Protein AF-A0A2H4SG27-F1 (afdb_monomer)

Mean predicted aligned error: 12.4 Å

Foldseek 3Di:
DDDDPPPVVVVVVVVQLVVLQDVWAQDVVQFFQDWAAQQPQLQWKKKFDQFDPPLAKTKDFIATCSVLLCCLQQADPVDPSVPPGGDTASGNSSLVSVLVCVVVVVVDDPVRTQWIWTWHQDPQWTKIWIAGPPPRQIKIKTPSDPDLWTWIDGPPDIKTKDWDQPDDWDQGQQATATFIKIKIWDQQPDPPGDDIWIKIWGADRRRRRQQKTWIFTADPVNDDPVVSDHDSVRTAKMKGWRAPDNHLLDSGTMIMMGGGDPDDSDDPRNVVSVVVSNSVSSVVRHRDNDPPPPPVPVVVVVVVVVPD

Sequence (308 aa):
MSAFAGAQGYEALSSAQQRDRAVGSHAENGFARTPCAPPPHLCVVVSVPAQSIDNAGFRGRLHDVSAAYQHAVHHAPLGGSDVIGDALMGSRLYAIRLGTMAQTIEGLRSEEARYTVQGSDEGGAATLALQRLSDHESITIDLSDATDDYSLVVGRQTVAVTASFPVPDSVSSAGSSQHPFYTFTWGGGEEDAPATTTLQWQIQPLGTGPLRYTLVRIDAAGRAEDASSPAPESIRAIYHHTGQAPSLSLCSGQGVLLLPEDGGRLTEAVIVASLLGLLWRVRAMQVKPLAAAASAETEKKSILRRLF

Organism: Cordyceps militaris (NCBI:txid73501)

Secondary structure (DSSP, 8-state):
----HHHHHHHHHHHHHHHHHHHHT--TTSEEEEEEPPPTT--EEEEEPPPPS--TT-EEEEEB-HHHHHHHHHS-TTS-HHHH-PPPEEEHHHHHHHHHHHHHHTT--GGGEEEEEEEEEETTEEEEEEEETTT--EEEEE--SSSS-EEEEETTEEEEEEEEEEEEEEEETTEEEEEEEEEEEE--S-TT---PEEEEEEEEHHHHEEEEEEEEEEPTT---S-TTS--GGGEEEEEEEESS-SSTTSTT-EEEEEEPPS-SSS-HHHHHHHHHHHHHHHHHS--B-----TTSHHHHHHHTTS--

Solvent-accessible surface area (backbone atoms only — not comparable to full-atom values): 17180 Å² total; per-residue (Å²): 143,88,86,74,72,72,63,61,54,54,54,50,49,53,51,51,54,54,48,56,56,51,77,43,29,29,48,100,86,42,31,13,79,61,58,39,71,77,55,85,65,47,61,38,25,34,38,40,63,53,52,65,84,63,61,74,62,41,74,48,60,25,30,73,38,32,70,60,48,52,46,36,36,55,40,45,97,85,58,59,29,96,78,71,47,63,41,32,44,36,24,53,64,28,56,52,34,50,48,58,46,52,66,56,59,77,68,61,60,84,86,61,43,46,30,42,35,42,31,42,63,63,94,70,40,34,34,36,41,40,32,34,65,91,78,65,53,57,38,39,34,45,48,46,58,98,57,76,40,40,36,37,37,49,88,92,47,75,35,62,34,43,58,43,70,89,48,80,65,48,78,53,96,74,14,43,40,82,47,60,28,42,36,36,66,48,60,39,101,53,98,84,59,81,73,70,43,37,36,33,39,40,58,39,34,74,39,47,14,69,50,33,36,39,30,32,56,42,52,98,82,69,55,66,56,59,78,90,65,58,58,69,88,39,52,57,33,39,38,39,58,40,50,92,57,97,45,65,38,47,50,81,32,27,28,40,36,32,28,50,62,94,83,63,72,69,54,70,65,58,56,53,48,52,50,53,53,49,51,52,42,46,32,69,53,55,58,47,60,63,76,72,69,93,63,65,67,67,55,59,61,54,58,66,63,76,77,108

Structure (mmCIF, N/CA/C/O backbone):
data_AF-A0A2H4SG27-F1
#
_entry.id   AF-A0A2H4SG27-F1
#
loop_
_atom_site.group_PDB
_atom_site.id
_atom_site.type_symbol
_atom_site.label_atom_id
_atom_site.label_alt_id
_atom_site.label_comp_id
_atom_site.label_asym_id
_atom_site.label_entity_id
_atom_site.label_seq_id
_atom_site.pdbx_PDB_ins_code
_atom_site.Cartn_x
_atom_site.Cartn_y
_atom_site.Cartn_z
_atom_site.occupancy
_atom_site.B_iso_or_equiv
_atom_site.auth_seq_id
_atom_site.auth_comp_id
_atom_site.auth_asym_id
_atom_site.auth_atom_id
_atom_site.pdbx_PDB_model_num
ATOM 1 N N . MET A 1 1 ? -10.734 48.304 -16.649 1.00 32.69 1 MET A N 1
ATOM 2 C CA . MET A 1 1 ? -9.835 47.316 -17.280 1.00 32.69 1 MET A CA 1
ATOM 3 C C . MET A 1 1 ? -9.053 46.602 -16.187 1.00 32.69 1 MET A C 1
ATOM 5 O O . MET A 1 1 ? -8.132 47.187 -15.644 1.00 32.69 1 MET A O 1
ATOM 9 N N . SER A 1 2 ? -9.468 45.395 -15.800 1.00 30.48 2 SER A N 1
ATOM 10 C CA . SER A 1 2 ? -8.732 44.531 -14.867 1.00 30.48 2 SER A CA 1
ATOM 11 C C . SER A 1 2 ? -8.977 43.092 -15.302 1.00 30.48 2 SER A C 1
ATOM 13 O O . SER A 1 2 ? -10.027 42.523 -15.023 1.00 30.48 2 SER A O 1
ATOM 15 N N . ALA A 1 3 ? -8.058 42.559 -16.098 1.00 35.31 3 ALA A N 1
ATOM 16 C CA . ALA A 1 3 ? -8.114 41.195 -16.606 1.00 35.31 3 ALA A CA 1
ATOM 17 C C . ALA A 1 3 ? -6.687 40.691 -16.847 1.00 35.31 3 ALA A C 1
ATOM 19 O O . ALA A 1 3 ? -6.332 40.407 -17.977 1.00 35.31 3 ALA A O 1
ATOM 20 N N . PHE A 1 4 ? -5.844 40.648 -15.808 1.00 33.41 4 PHE A N 1
ATOM 21 C CA . PHE A 1 4 ? -4.515 40.011 -15.903 1.00 33.41 4 PHE A CA 1
ATOM 22 C C . PHE A 1 4 ? -4.014 39.343 -14.605 1.00 33.41 4 PHE A C 1
ATOM 24 O O . PHE A 1 4 ? -2.894 38.849 -14.572 1.00 33.41 4 PHE A O 1
ATOM 31 N N . ALA A 1 5 ? -4.831 39.239 -13.548 1.00 34.31 5 ALA A N 1
ATOM 32 C CA . ALA A 1 5 ? -4.398 38.638 -12.276 1.00 34.31 5 ALA A CA 1
ATOM 33 C C . ALA A 1 5 ? -4.579 37.102 -12.189 1.00 34.31 5 ALA A C 1
ATOM 35 O O . ALA A 1 5 ? -4.073 36.480 -11.261 1.00 34.31 5 ALA A O 1
ATOM 36 N N . GLY A 1 6 ? -5.290 36.477 -13.137 1.00 32.25 6 GLY A N 1
ATOM 37 C CA . GLY A 1 6 ? -5.633 35.047 -13.071 1.00 32.25 6 GLY A CA 1
ATOM 38 C C . GLY A 1 6 ? -4.529 34.087 -13.530 1.00 32.25 6 GLY A C 1
ATOM 39 O O . GLY A 1 6 ? -4.421 32.985 -13.002 1.00 32.25 6 GLY A O 1
ATOM 40 N N . ALA A 1 7 ? -3.683 34.498 -14.480 1.00 36.19 7 ALA A N 1
ATOM 41 C CA . ALA A 1 7 ? -2.670 33.615 -15.067 1.00 36.19 7 ALA A CA 1
ATOM 42 C C . ALA A 1 7 ? -1.412 33.481 -14.188 1.00 36.19 7 ALA A C 1
ATOM 44 O O . ALA A 1 7 ? -0.884 32.385 -14.023 1.00 36.19 7 ALA A O 1
ATOM 45 N N . GLN A 1 8 ? -0.982 34.568 -13.537 1.00 35.00 8 GLN A N 1
ATOM 46 C CA . GLN A 1 8 ? 0.219 34.555 -12.690 1.00 35.00 8 GLN A CA 1
ATOM 47 C C . GLN A 1 8 ? 0.025 33.775 -11.379 1.00 35.00 8 GLN A C 1
ATOM 49 O O . GLN A 1 8 ? 0.981 33.209 -10.855 1.00 35.00 8 GLN A O 1
ATOM 54 N N . GLY A 1 9 ? -1.208 33.692 -10.865 1.00 32.78 9 GLY A N 1
ATOM 55 C CA . GLY A 1 9 ? -1.525 32.893 -9.676 1.00 32.78 9 GLY A CA 1
ATOM 56 C C . GLY A 1 9 ? -1.420 31.384 -9.918 1.00 32.78 9 GLY A C 1
ATOM 57 O O . GLY A 1 9 ? -0.907 30.664 -9.066 1.00 32.78 9 GLY A O 1
ATOM 58 N N . TYR A 1 10 ? -1.834 30.907 -11.097 1.00 35.44 10 TYR A N 1
ATOM 59 C CA . TYR A 1 10 ? -1.720 29.493 -11.472 1.00 35.44 10 TYR A CA 1
ATOM 60 C C . TYR A 1 10 ? -0.266 29.066 -11.706 1.00 35.44 10 TYR A C 1
ATOM 62 O O . TYR A 1 10 ? 0.141 27.996 -11.256 1.00 35.44 10 TYR A O 1
ATOM 70 N N . GLU A 1 11 ? 0.550 29.912 -12.337 1.00 33.66 11 GLU A 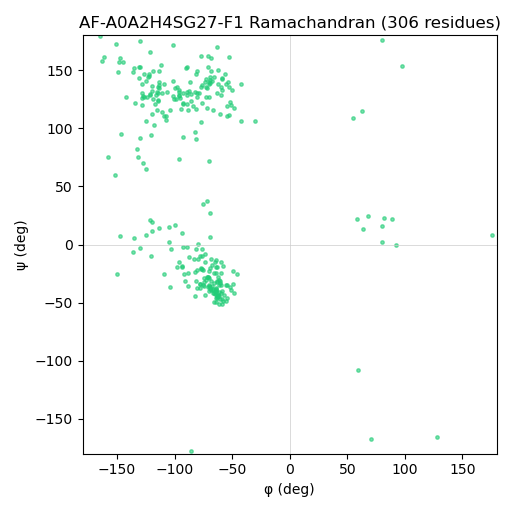N 1
ATOM 71 C CA . GLU A 1 11 ? 1.978 29.630 -12.541 1.00 33.66 11 GLU A CA 1
ATOM 72 C C . GLU A 1 11 ? 2.778 29.687 -11.225 1.00 33.66 11 GLU A C 1
ATOM 74 O O . GLU A 1 11 ? 3.664 28.853 -11.000 1.00 33.66 11 GLU A O 1
ATOM 79 N N . ALA A 1 12 ? 2.427 30.597 -10.307 1.00 34.62 12 ALA A N 1
ATOM 80 C CA . ALA A 1 12 ? 3.020 30.674 -8.969 1.00 34.62 12 ALA A CA 1
ATOM 81 C C . ALA A 1 12 ? 2.638 29.473 -8.084 1.00 34.62 12 ALA A C 1
ATOM 83 O O . ALA A 1 12 ? 3.493 28.933 -7.384 1.00 34.62 12 ALA A O 1
ATOM 84 N N . LEU A 1 13 ? 1.389 29.000 -8.161 1.00 37.38 13 LEU A N 1
ATOM 85 C CA . LEU A 1 13 ? 0.956 27.770 -7.493 1.00 37.38 13 LEU A CA 1
ATOM 86 C C . LEU A 1 13 ? 1.649 26.537 -8.083 1.00 37.38 13 LEU A C 1
ATOM 88 O O . LEU A 1 13 ? 2.118 25.701 -7.319 1.00 37.38 13 LEU A O 1
ATOM 92 N N . SER A 1 14 ? 1.804 26.446 -9.409 1.00 42.84 14 SER A N 1
ATOM 93 C CA . SER A 1 14 ? 2.488 25.304 -10.034 1.00 42.84 14 SER A CA 1
ATOM 94 C C . SER A 1 14 ? 3.989 25.268 -9.714 1.00 42.84 14 SER A C 1
ATOM 96 O O . SER A 1 14 ? 4.546 24.195 -9.491 1.00 42.84 14 SER A O 1
ATOM 98 N N . SER A 1 15 ? 4.642 26.434 -9.619 1.00 33.12 15 SER A N 1
ATOM 99 C CA . SER A 1 15 ? 6.072 26.545 -9.300 1.00 33.12 15 SER A CA 1
ATOM 100 C C . SER A 1 15 ? 6.366 26.363 -7.807 1.00 33.12 15 SER A C 1
ATOM 102 O O . SER A 1 15 ? 7.377 25.750 -7.460 1.00 33.12 15 SER A O 1
ATOM 104 N N . ALA A 1 16 ? 5.474 26.809 -6.917 1.00 38.50 16 ALA A N 1
ATOM 105 C CA . ALA A 1 16 ? 5.526 26.480 -5.493 1.00 38.50 16 ALA A CA 1
ATOM 106 C C . ALA A 1 16 ? 5.268 24.981 -5.258 1.00 38.50 16 ALA A C 1
ATOM 108 O O . ALA A 1 16 ? 6.027 24.339 -4.539 1.00 38.50 16 ALA A O 1
ATOM 109 N N . GLN A 1 17 ? 4.300 24.387 -5.963 1.00 39.66 17 GLN A N 1
ATOM 110 C CA . GLN A 1 17 ? 4.047 22.940 -5.939 1.00 39.66 17 GLN A CA 1
ATOM 111 C C . GLN A 1 17 ? 5.203 22.130 -6.554 1.00 39.66 17 GLN A C 1
ATOM 113 O O . GLN A 1 17 ? 5.505 21.033 -6.086 1.00 39.66 17 GLN A O 1
ATOM 118 N N . GLN A 1 18 ? 5.899 22.657 -7.570 1.00 41.06 18 GLN A N 1
ATOM 119 C CA . GLN A 1 18 ? 7.133 22.061 -8.099 1.00 41.06 18 GLN A CA 1
ATOM 120 C C . GLN A 1 18 ? 8.314 22.191 -7.130 1.00 41.06 18 GLN A C 1
ATOM 122 O O . GLN A 1 18 ? 9.128 21.272 -7.067 1.00 41.06 18 GLN A O 1
ATOM 127 N N . ARG A 1 19 ? 8.419 23.288 -6.369 1.00 36.25 19 ARG A N 1
ATOM 128 C CA . ARG A 1 19 ? 9.422 23.432 -5.302 1.00 36.25 19 ARG A CA 1
ATOM 129 C C . ARG A 1 19 ? 9.137 22.509 -4.121 1.00 36.25 19 ARG A C 1
ATOM 131 O O . ARG A 1 19 ? 10.076 21.918 -3.605 1.00 36.25 19 ARG A O 1
ATOM 138 N N . ASP A 1 20 ? 7.878 22.278 -3.768 1.00 41.50 20 ASP A N 1
ATOM 139 C CA . ASP A 1 20 ? 7.519 21.327 -2.709 1.00 41.50 20 ASP A CA 1
ATOM 140 C C . ASP A 1 20 ? 7.773 19.860 -3.115 1.00 41.50 20 ASP A C 1
ATOM 142 O O . ASP A 1 20 ? 8.070 19.035 -2.250 1.00 41.50 20 ASP A O 1
ATOM 146 N N . ARG A 1 21 ? 7.829 19.530 -4.422 1.00 46.91 21 ARG A N 1
ATOM 147 C CA . ARG A 1 21 ? 8.414 18.243 -4.876 1.00 46.91 21 ARG A CA 1
ATOM 148 C C . ARG A 1 21 ? 9.890 18.105 -4.477 1.00 46.91 21 ARG A C 1
ATOM 150 O O . ARG A 1 21 ? 10.357 16.988 -4.257 1.00 46.91 21 ARG A O 1
ATOM 157 N N . ALA A 1 22 ? 10.617 19.222 -4.400 1.00 39.59 22 ALA A N 1
ATOM 158 C CA . ALA A 1 22 ? 12.055 19.266 -4.144 1.00 39.59 22 ALA A CA 1
ATOM 159 C C . ALA A 1 22 ? 12.418 19.316 -2.651 1.00 39.59 22 ALA A C 1
ATOM 161 O O . ALA A 1 22 ? 13.498 18.867 -2.286 1.00 39.59 22 ALA A O 1
ATOM 162 N N . VAL A 1 23 ? 11.536 19.800 -1.770 1.00 41.88 23 VAL A N 1
ATOM 163 C CA . VAL A 1 23 ? 11.860 19.901 -0.332 1.00 41.88 23 VAL A CA 1
ATOM 164 C C . VAL A 1 23 ? 11.778 18.539 0.381 1.00 41.88 23 VAL A C 1
ATOM 166 O O . VAL A 1 23 ? 12.412 18.356 1.417 1.00 41.88 23 VAL A O 1
ATOM 169 N N . GLY A 1 24 ? 11.062 17.552 -0.179 1.00 47.72 24 GLY A N 1
ATOM 170 C CA . GLY A 1 24 ? 10.700 16.344 0.571 1.00 47.72 24 GLY A CA 1
ATOM 171 C C . GLY A 1 24 ? 11.151 14.970 0.066 1.00 47.72 24 GLY A C 1
ATOM 172 O O . GLY A 1 24 ? 10.939 14.023 0.812 1.00 47.72 24 GLY A O 1
ATOM 173 N N . SER A 1 25 ? 11.704 14.778 -1.144 1.00 50.81 25 SER A N 1
ATOM 174 C CA . SER A 1 25 ? 11.845 13.386 -1.652 1.00 50.81 25 SER A CA 1
ATOM 175 C C . SER A 1 25 ? 12.993 13.046 -2.594 1.00 50.81 25 SER A C 1
ATOM 177 O O . SER A 1 25 ? 13.425 11.895 -2.614 1.00 50.81 25 SER A O 1
ATOM 179 N N . HIS A 1 26 ? 13.527 14.007 -3.341 1.00 49.94 26 HIS A N 1
ATOM 180 C CA . HIS A 1 26 ? 14.690 13.776 -4.185 1.00 49.94 26 HIS A CA 1
ATOM 181 C C . HIS A 1 26 ? 15.739 14.831 -3.859 1.00 49.94 26 HIS A C 1
ATOM 183 O O . HIS A 1 26 ? 15.439 16.023 -3.878 1.00 49.94 26 HIS A O 1
ATOM 189 N N . ALA A 1 27 ? 16.965 14.398 -3.563 1.00 50.62 27 ALA A N 1
ATOM 190 C CA . ALA A 1 27 ? 18.123 15.280 -3.576 1.00 50.62 27 ALA A CA 1
ATOM 191 C C . ALA A 1 27 ? 18.185 16.015 -4.927 1.00 50.62 27 ALA A C 1
ATOM 193 O O . ALA A 1 27 ? 17.614 15.542 -5.913 1.00 50.62 27 ALA A O 1
ATOM 194 N N . GLU A 1 28 ? 18.917 17.129 -5.009 1.00 53.50 28 GLU A N 1
ATOM 195 C CA . GLU A 1 28 ? 19.095 17.910 -6.251 1.00 53.50 28 GLU A CA 1
ATOM 196 C C . GLU A 1 28 ? 19.506 17.039 -7.461 1.00 53.50 28 GLU A C 1
ATOM 198 O O . GLU A 1 28 ? 19.201 17.361 -8.607 1.00 53.50 28 GLU A O 1
ATOM 203 N N . ASN A 1 29 ? 20.089 15.866 -7.191 1.00 56.62 29 ASN A N 1
ATOM 204 C CA . ASN A 1 29 ? 20.508 14.851 -8.155 1.00 56.62 29 ASN A CA 1
ATOM 205 C C . ASN A 1 29 ? 19.374 13.944 -8.689 1.00 56.62 29 ASN A C 1
ATOM 207 O O . ASN A 1 29 ? 19.640 13.042 -9.477 1.00 56.62 29 ASN A O 1
ATOM 211 N N . GLY A 1 30 ? 18.118 14.127 -8.264 1.00 65.88 30 GLY A N 1
ATOM 212 C CA . GLY A 1 30 ? 16.967 13.351 -8.747 1.00 65.88 30 GLY A CA 1
ATOM 213 C C . GLY A 1 30 ? 16.793 11.959 -8.122 1.00 65.88 30 GLY A C 1
ATOM 214 O O . GLY A 1 30 ? 16.031 11.150 -8.655 1.00 65.88 30 GLY A O 1
ATOM 215 N N . PHE A 1 31 ? 17.460 11.682 -7.000 1.00 68.75 31 PHE A N 1
ATOM 216 C CA . PHE A 1 31 ? 17.357 10.430 -6.243 1.00 68.75 31 PHE A CA 1
ATOM 217 C C . PHE A 1 31 ? 16.924 10.694 -4.805 1.00 68.75 31 PHE A C 1
ATOM 219 O O . PHE A 1 31 ? 17.313 11.695 -4.205 1.00 68.75 31 PHE A O 1
ATOM 226 N N . ALA A 1 32 ? 16.142 9.780 -4.243 1.00 72.50 32 ALA A N 1
ATOM 227 C CA . ALA A 1 32 ? 15.926 9.691 -2.808 1.00 72.50 32 ALA A CA 1
ATOM 228 C C . ALA A 1 32 ? 17.252 9.368 -2.094 1.00 72.50 32 ALA A C 1
ATOM 230 O O . ALA A 1 32 ? 18.252 9.053 -2.741 1.00 72.50 32 ALA A O 1
ATOM 231 N N . ARG A 1 33 ? 17.288 9.455 -0.760 1.00 71.19 33 ARG A N 1
ATOM 232 C CA . ARG A 1 33 ? 18.532 9.219 -0.002 1.00 71.19 33 ARG A CA 1
ATOM 233 C C . ARG A 1 33 ? 19.049 7.789 -0.153 1.00 71.19 33 ARG A C 1
ATOM 235 O O . ARG A 1 33 ? 20.256 7.578 -0.124 1.00 71.19 33 ARG A O 1
ATOM 242 N N . THR A 1 34 ? 18.142 6.834 -0.331 1.00 73.75 34 THR A N 1
ATOM 243 C CA . THR A 1 34 ? 18.448 5.406 -0.458 1.00 73.75 34 THR A CA 1
ATOM 244 C C . THR A 1 34 ? 17.710 4.805 -1.663 1.00 73.75 34 THR A C 1
ATOM 246 O O . THR A 1 34 ? 16.696 4.124 -1.501 1.00 73.75 34 THR A O 1
ATOM 249 N N . PRO A 1 35 ? 18.166 5.075 -2.903 1.00 79.94 35 PRO A N 1
ATOM 250 C CA . PRO A 1 35 ? 17.579 4.452 -4.081 1.00 79.94 35 PRO A CA 1
ATOM 251 C C . PRO A 1 35 ? 17.938 2.963 -4.114 1.00 79.94 35 PRO A C 1
ATOM 253 O O . PRO A 1 35 ? 19.075 2.584 -3.836 1.00 79.94 35 PRO A O 1
ATOM 256 N N . CYS A 1 36 ? 16.979 2.111 -4.465 1.00 84.38 36 CYS A N 1
ATOM 257 C CA . CYS A 1 36 ? 17.178 0.662 -4.489 1.00 84.38 36 CYS A CA 1
ATOM 258 C C . CYS A 1 36 ? 16.399 -0.005 -5.624 1.00 84.38 36 CYS A C 1
ATOM 260 O O . CYS A 1 36 ? 15.419 0.542 -6.131 1.00 84.38 36 CYS A O 1
ATOM 262 N N . ALA A 1 37 ? 16.840 -1.192 -6.039 1.00 87.88 37 ALA A N 1
ATOM 263 C CA . ALA A 1 37 ? 16.058 -2.022 -6.947 1.00 87.88 37 ALA A CA 1
ATOM 264 C C . ALA A 1 37 ? 14.797 -2.546 -6.229 1.00 87.88 37 ALA A C 1
ATOM 266 O O . ALA A 1 37 ? 14.842 -2.754 -5.010 1.00 87.88 37 ALA A O 1
ATOM 267 N N . PRO A 1 38 ? 13.681 -2.768 -6.949 1.00 87.56 38 PRO A N 1
ATOM 268 C CA . PRO A 1 38 ? 12.536 -3.490 -6.402 1.00 87.56 38 PRO A CA 1
ATOM 269 C C . PRO A 1 38 ? 12.978 -4.841 -5.816 1.00 87.56 38 PRO A C 1
ATOM 271 O O . PRO A 1 38 ? 13.778 -5.532 -6.454 1.00 87.56 38 PRO A O 1
ATOM 274 N N . PRO A 1 39 ? 12.505 -5.236 -4.618 1.00 89.88 39 PRO A N 1
ATOM 275 C CA . PRO A 1 39 ? 12.850 -6.533 -4.059 1.00 89.88 39 PRO A CA 1
ATOM 276 C C . PRO A 1 39 ? 12.407 -7.664 -5.001 1.00 89.88 39 PRO A C 1
ATOM 278 O O . PRO A 1 39 ? 11.264 -7.647 -5.459 1.00 89.88 39 PRO A O 1
ATOM 281 N N . PRO A 1 40 ? 13.274 -8.651 -5.288 1.00 88.38 40 PRO A N 1
ATOM 282 C CA . PRO A 1 40 ? 13.035 -9.633 -6.348 1.00 88.38 40 PRO A CA 1
ATOM 283 C C . PRO A 1 40 ? 11.846 -10.554 -6.063 1.00 88.38 40 PRO A C 1
ATOM 285 O O . PRO A 1 40 ? 11.248 -11.088 -6.989 1.00 88.38 40 PRO A O 1
ATOM 288 N N . HIS A 1 41 ? 11.488 -10.735 -4.789 1.00 89.56 41 HIS A N 1
ATOM 289 C CA . HIS A 1 41 ? 10.334 -11.536 -4.389 1.00 89.56 41 HIS A CA 1
ATOM 290 C C . HIS A 1 41 ? 8.999 -10.811 -4.569 1.00 89.56 41 HIS A C 1
ATOM 292 O O . HIS A 1 41 ? 7.973 -11.461 -4.424 1.00 89.56 41 HIS A O 1
ATOM 298 N N . LEU A 1 42 ? 8.986 -9.503 -4.858 1.00 92.31 42 LEU A N 1
ATOM 299 C CA . LEU A 1 42 ? 7.770 -8.730 -5.120 1.00 92.31 42 LEU A CA 1
ATOM 300 C C . LEU A 1 42 ? 7.516 -8.617 -6.629 1.00 92.31 42 LEU A C 1
ATOM 302 O O . LEU A 1 42 ? 7.760 -7.574 -7.240 1.00 92.31 42 LEU A O 1
ATOM 306 N N . CYS A 1 43 ? 7.079 -9.717 -7.236 1.00 89.88 43 CYS A N 1
ATOM 307 C CA . CYS A 1 43 ? 6.928 -9.842 -8.687 1.00 89.88 43 CYS A CA 1
ATOM 308 C C . CYS A 1 43 ? 5.497 -9.602 -9.197 1.00 89.88 43 CYS A C 1
ATOM 310 O O . CYS A 1 43 ? 5.331 -9.307 -10.382 1.00 89.88 43 CYS A O 1
ATOM 312 N N . VAL A 1 44 ? 4.485 -9.697 -8.328 1.00 91.62 44 VAL A N 1
ATOM 313 C CA . VAL A 1 44 ? 3.083 -9.433 -8.674 1.00 91.62 44 VAL A CA 1
ATOM 314 C C . VAL A 1 44 ? 2.802 -7.953 -8.461 1.00 91.62 44 VAL A C 1
ATOM 316 O O . VAL A 1 44 ? 3.135 -7.399 -7.417 1.00 91.62 44 VAL A O 1
ATOM 319 N N . VAL A 1 45 ? 2.184 -7.288 -9.433 1.00 92.69 45 VAL A N 1
ATOM 320 C CA . VAL A 1 45 ? 1.863 -5.862 -9.333 1.00 92.69 45 VAL A CA 1
ATOM 321 C C . VAL A 1 45 ? 0.403 -5.632 -9.640 1.00 92.69 45 VAL A C 1
ATOM 323 O O . VAL A 1 45 ? -0.089 -6.000 -10.701 1.00 92.69 45 VAL A O 1
ATOM 326 N N . VAL A 1 46 ? -0.279 -4.970 -8.714 1.00 91.81 46 VAL A N 1
ATOM 327 C CA . VAL A 1 46 ? -1.703 -4.678 -8.807 1.00 91.81 46 VAL A CA 1
ATOM 328 C C . VAL A 1 46 ? -1.923 -3.171 -8.906 1.00 91.81 46 VAL A C 1
ATOM 330 O O . VAL A 1 46 ? -1.370 -2.393 -8.126 1.00 91.81 46 VAL A O 1
ATOM 333 N N . SER A 1 47 ? -2.735 -2.734 -9.868 1.00 90.44 47 SER A N 1
ATOM 334 C CA . SER A 1 47 ? -3.113 -1.326 -10.008 1.00 90.44 47 SER A CA 1
ATOM 335 C C . SER A 1 47 ? -4.080 -0.919 -8.901 1.00 90.44 47 SER A C 1
ATOM 337 O O . SER A 1 47 ? -5.083 -1.597 -8.688 1.00 90.44 47 SER A O 1
ATOM 339 N N . VAL A 1 48 ? -3.857 0.230 -8.272 1.00 88.12 48 VAL A N 1
ATOM 340 C CA . VAL A 1 48 ? -4.770 0.826 -7.294 1.00 88.12 48 VAL A CA 1
ATOM 341 C C . VAL A 1 48 ? -5.402 2.070 -7.924 1.00 88.12 48 VAL A C 1
ATOM 343 O O . VAL A 1 48 ? -4.697 3.056 -8.159 1.00 88.12 48 VAL A O 1
ATOM 346 N N . PRO A 1 49 ? -6.710 2.056 -8.232 1.00 78.31 49 PRO A N 1
ATOM 347 C CA . PRO A 1 49 ? -7.357 3.190 -8.878 1.00 78.31 49 PRO A CA 1
ATOM 348 C C . PRO A 1 49 ? -7.437 4.405 -7.944 1.00 78.31 49 PRO A C 1
ATOM 350 O O . PRO A 1 49 ? -7.367 4.292 -6.715 1.00 78.31 49 PRO A O 1
ATOM 353 N N . ALA A 1 50 ? -7.626 5.581 -8.542 1.00 73.38 50 ALA A N 1
ATOM 354 C CA . ALA A 1 50 ? -7.956 6.782 -7.789 1.00 73.38 50 ALA A CA 1
ATOM 355 C C . ALA A 1 50 ? -9.315 6.579 -7.102 1.00 73.38 50 ALA A C 1
ATOM 357 O O . ALA A 1 50 ? -10.282 6.153 -7.736 1.00 73.38 50 ALA A O 1
ATOM 358 N N . GLN A 1 51 ? -9.385 6.865 -5.803 1.00 67.44 51 GLN A N 1
ATOM 359 C CA . GLN A 1 51 ? -10.651 6.887 -5.075 1.00 67.44 51 GLN A CA 1
ATOM 360 C C . GLN A 1 51 ? -11.232 8.296 -5.182 1.00 67.44 51 GLN A C 1
ATOM 362 O O . GLN A 1 51 ? -10.526 9.269 -4.930 1.00 67.44 51 GLN A O 1
ATOM 367 N N . SER A 1 52 ? -12.499 8.408 -5.587 1.00 55.94 52 SER A N 1
ATOM 368 C CA . SER A 1 52 ? -13.203 9.695 -5.581 1.00 55.94 52 SER A CA 1
ATOM 369 C C . SER A 1 52 ? -13.309 10.236 -4.151 1.00 55.94 52 SER A C 1
ATOM 371 O O . SER A 1 52 ? -13.377 9.461 -3.203 1.00 55.94 52 SER A O 1
ATOM 373 N N . ILE A 1 53 ? -13.343 11.565 -4.013 1.00 50.00 53 ILE A N 1
ATOM 374 C CA . ILE A 1 53 ? -13.572 12.274 -2.739 1.00 50.00 53 ILE A CA 1
ATOM 375 C C . ILE A 1 53 ? -14.951 11.921 -2.157 1.00 50.00 53 ILE A C 1
ATOM 377 O O . ILE A 1 53 ? -15.116 11.873 -0.939 1.00 50.00 53 ILE A O 1
ATOM 381 N N . ASP A 1 54 ? -15.920 11.629 -3.029 1.00 51.78 54 ASP A N 1
ATOM 382 C CA . ASP A 1 54 ? -17.241 11.158 -2.629 1.00 51.78 54 ASP A CA 1
ATOM 383 C C . ASP A 1 54 ? -17.172 9.655 -2.342 1.00 51.78 54 ASP A C 1
ATOM 385 O O . ASP A 1 54 ? -17.324 8.797 -3.212 1.00 51.78 54 ASP A O 1
ATOM 389 N N . ASN A 1 55 ? -16.902 9.364 -1.074 1.00 52.00 55 ASN A N 1
ATOM 390 C CA . ASN A 1 55 ? -16.818 8.038 -0.467 1.00 52.00 55 ASN A CA 1
ATOM 391 C C . ASN A 1 55 ? -18.106 7.198 -0.611 1.00 52.00 55 ASN A C 1
ATOM 393 O O . ASN A 1 55 ? -18.071 5.972 -0.485 1.00 52.00 55 ASN A O 1
ATOM 397 N N . ALA A 1 56 ? -19.240 7.838 -0.909 1.00 51.28 56 ALA A N 1
ATOM 398 C CA . ALA A 1 56 ? -20.522 7.179 -1.114 1.00 51.28 56 ALA A CA 1
ATOM 399 C C . ALA A 1 56 ? -20.578 6.516 -2.502 1.00 51.28 56 ALA A C 1
ATOM 401 O O . ALA A 1 56 ? -20.740 7.172 -3.530 1.00 51.28 56 ALA A O 1
ATOM 402 N N . GLY A 1 57 ? -20.461 5.186 -2.532 1.00 61.09 57 GLY A N 1
ATOM 403 C CA . GLY A 1 57 ? -20.635 4.388 -3.749 1.00 61.09 57 GLY A CA 1
ATOM 404 C C . GLY A 1 57 ? -19.368 4.177 -4.580 1.00 61.09 57 GLY A C 1
ATOM 405 O O . GLY A 1 57 ? -19.479 3.866 -5.769 1.00 61.09 57 GLY A O 1
ATOM 406 N N . PHE A 1 58 ? -18.175 4.309 -3.983 1.00 73.44 58 PHE A N 1
ATOM 407 C CA . PHE A 1 58 ? -16.924 3.966 -4.664 1.00 73.44 58 PHE A CA 1
ATOM 408 C C . PHE A 1 58 ? -17.001 2.546 -5.243 1.00 73.44 58 PHE A C 1
ATOM 410 O O . PHE A 1 58 ? -17.233 1.576 -4.524 1.00 73.44 58 PHE A O 1
ATOM 417 N N . ARG A 1 59 ? -16.795 2.413 -6.553 1.00 79.88 59 ARG A N 1
ATOM 418 C CA . ARG A 1 59 ? -16.669 1.122 -7.233 1.00 79.88 59 ARG A CA 1
ATOM 419 C C . ARG A 1 59 ? -15.359 1.112 -7.994 1.00 79.88 59 ARG A C 1
ATOM 421 O O . ARG A 1 59 ? -15.222 1.788 -9.010 1.00 79.88 59 ARG A O 1
ATOM 428 N N . GLY A 1 60 ? -14.401 0.365 -7.469 1.00 82.44 60 GLY A N 1
ATOM 429 C CA . GLY A 1 60 ? -13.067 0.227 -8.031 1.00 82.44 60 GLY A CA 1
ATOM 430 C C . GLY A 1 60 ? -12.827 -1.173 -8.572 1.00 82.44 60 GLY A C 1
ATOM 431 O O . GLY A 1 60 ? -13.419 -2.151 -8.115 1.00 82.44 60 GLY A O 1
ATOM 432 N N . ARG A 1 61 ? -11.913 -1.270 -9.533 1.00 87.50 61 ARG A N 1
ATOM 433 C CA . ARG A 1 61 ? -11.321 -2.535 -9.967 1.00 87.50 61 ARG A CA 1
ATOM 434 C C . ARG A 1 61 ? -9.816 -2.420 -9.867 1.00 87.50 61 ARG A C 1
ATOM 436 O O . ARG A 1 61 ? -9.257 -1.361 -10.147 1.00 87.50 61 ARG A O 1
ATOM 443 N N . LEU A 1 62 ? -9.188 -3.494 -9.422 1.00 89.75 62 LEU A N 1
ATOM 444 C CA . LEU A 1 62 ? -7.742 -3.595 -9.345 1.00 89.75 62 LEU A CA 1
ATOM 445 C C . LEU A 1 62 ? -7.313 -4.671 -10.338 1.00 89.75 62 LEU A C 1
ATOM 447 O O . LEU A 1 62 ? -7.877 -5.767 -10.344 1.00 89.75 62 LEU A O 1
ATOM 451 N N . HIS A 1 63 ? -6.339 -4.349 -11.178 1.00 90.38 63 HIS A N 1
ATOM 452 C CA . HIS A 1 63 ? -5.883 -5.185 -12.281 1.00 90.38 63 HIS A CA 1
ATOM 453 C C . HIS A 1 63 ? -4.462 -5.665 -12.033 1.00 90.38 63 HIS A C 1
ATOM 455 O O . HIS A 1 63 ? -3.668 -4.949 -11.423 1.00 90.38 63 HIS A O 1
ATOM 461 N N . ASP A 1 64 ? -4.143 -6.852 -12.539 1.00 90.38 64 ASP A N 1
ATOM 462 C CA . ASP A 1 64 ? -2.758 -7.298 -12.626 1.00 90.38 64 ASP A CA 1
ATOM 463 C C . ASP A 1 64 ? -2.044 -6.502 -13.724 1.00 90.38 64 ASP A C 1
ATOM 465 O O . ASP A 1 64 ? -2.423 -6.530 -14.894 1.00 90.38 64 ASP A O 1
ATOM 469 N N . VAL A 1 65 ? -1.028 -5.748 -13.324 1.00 90.50 65 VAL A N 1
ATOM 470 C CA . VAL A 1 65 ? -0.214 -4.896 -14.193 1.00 90.50 65 VAL A CA 1
ATOM 471 C C . VAL A 1 65 ? 1.261 -5.283 -14.122 1.00 90.50 65 VAL A C 1
ATOM 473 O O . VAL A 1 65 ? 2.125 -4.482 -14.474 1.00 90.50 65 VAL A O 1
ATOM 476 N N . SER A 1 66 ? 1.564 -6.516 -13.699 1.00 91.19 66 SER A N 1
ATOM 477 C CA . SER A 1 66 ? 2.933 -7.017 -13.510 1.00 91.19 66 SER A CA 1
ATOM 478 C C . SER A 1 66 ? 3.781 -6.864 -14.773 1.00 91.19 66 SER A C 1
ATOM 480 O O . SER A 1 66 ? 4.888 -6.332 -14.714 1.00 91.19 66 SER A O 1
ATOM 482 N N . ALA A 1 67 ? 3.238 -7.231 -15.938 1.00 89.12 67 ALA A N 1
ATOM 483 C CA . ALA A 1 67 ? 3.939 -7.104 -17.218 1.00 89.12 67 ALA A CA 1
ATOM 484 C C . ALA A 1 67 ? 4.211 -5.637 -17.601 1.00 89.12 67 ALA A C 1
ATOM 486 O O . ALA A 1 67 ? 5.312 -5.297 -18.035 1.00 89.12 67 ALA A O 1
ATOM 487 N N . ALA A 1 68 ? 3.228 -4.750 -17.411 1.00 88.44 68 ALA A N 1
ATOM 488 C CA . ALA A 1 68 ? 3.381 -3.324 -17.697 1.00 88.44 68 ALA A CA 1
ATOM 489 C C . ALA A 1 68 ? 4.397 -2.669 -16.749 1.00 88.44 68 ALA A C 1
ATOM 491 O O . ALA A 1 68 ? 5.215 -1.855 -17.179 1.00 88.44 68 ALA A O 1
ATOM 492 N N . TYR A 1 69 ? 4.389 -3.072 -15.477 1.00 90.12 69 TYR A N 1
ATOM 493 C CA . TYR A 1 69 ? 5.337 -2.611 -14.474 1.00 90.12 69 TYR A CA 1
ATOM 494 C C . TYR A 1 69 ? 6.762 -3.074 -14.791 1.00 90.12 69 TYR A C 1
ATOM 496 O O . TYR A 1 69 ? 7.670 -2.246 -14.835 1.00 90.12 69 TYR A O 1
ATOM 504 N N . GLN A 1 70 ? 6.962 -4.365 -15.080 1.00 89.44 70 GLN A N 1
ATOM 505 C CA . GLN A 1 70 ? 8.264 -4.899 -15.492 1.00 89.44 70 GLN A CA 1
ATOM 506 C C . GLN A 1 70 ? 8.780 -4.165 -16.730 1.00 89.44 70 GLN A C 1
ATOM 508 O O . GLN A 1 70 ? 9.938 -3.747 -16.767 1.00 89.44 70 GLN A O 1
ATOM 513 N N . HIS A 1 71 ? 7.905 -3.924 -17.712 1.00 87.19 71 HIS A N 1
ATOM 514 C CA . HIS A 1 71 ? 8.279 -3.160 -18.890 1.00 87.19 71 HIS A CA 1
ATOM 515 C C . HIS A 1 71 ? 8.728 -1.737 -18.532 1.00 87.19 71 HIS A C 1
ATOM 517 O O . HIS A 1 71 ? 9.785 -1.298 -18.976 1.00 87.19 71 HIS A O 1
ATOM 523 N N . ALA A 1 72 ? 7.972 -1.035 -17.687 1.00 86.62 72 ALA A N 1
ATOM 524 C CA . ALA A 1 72 ? 8.301 0.319 -17.257 1.00 86.62 72 ALA A CA 1
ATOM 525 C C . ALA A 1 72 ? 9.612 0.386 -16.457 1.00 86.62 72 ALA A C 1
ATOM 527 O O . ALA A 1 72 ? 10.379 1.333 -16.616 1.00 86.62 72 ALA A O 1
ATOM 528 N N . VAL A 1 73 ? 9.899 -0.596 -15.600 1.00 87.44 73 VAL A N 1
ATOM 529 C CA . VAL A 1 73 ? 11.118 -0.604 -14.776 1.00 87.44 73 VAL A CA 1
ATOM 530 C C . VAL A 1 73 ? 12.357 -0.924 -15.606 1.00 87.44 73 VAL A C 1
ATOM 532 O O . VAL A 1 73 ? 13.363 -0.225 -15.461 1.00 87.44 73 VAL A O 1
ATO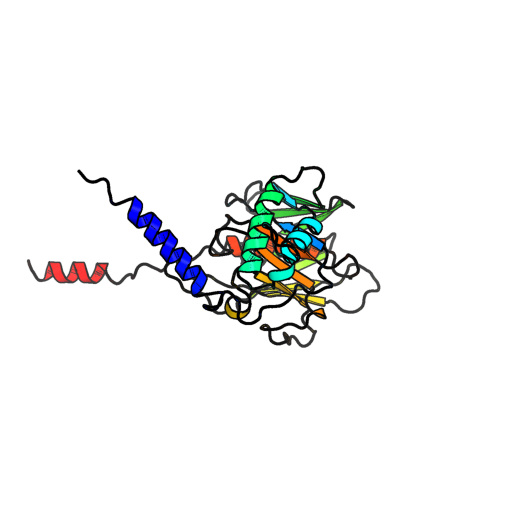M 535 N N . HIS A 1 74 ? 12.275 -1.908 -16.502 1.00 85.00 74 HIS A N 1
ATOM 536 C CA . HIS A 1 74 ? 13.430 -2.424 -17.243 1.00 85.00 74 HIS A CA 1
ATOM 537 C C . HIS A 1 74 ? 13.646 -1.766 -18.609 1.00 85.00 74 HIS A C 1
ATOM 539 O O . HIS A 1 74 ? 14.749 -1.809 -19.154 1.00 85.00 74 HIS A O 1
ATOM 545 N N . HIS A 1 75 ? 12.629 -1.111 -19.172 1.00 80.94 75 HIS A N 1
ATOM 546 C CA . HIS A 1 75 ? 12.726 -0.497 -20.493 1.00 80.94 75 HIS A CA 1
ATOM 547 C C . HIS A 1 75 ? 12.415 0.999 -20.470 1.00 80.94 75 HIS A C 1
ATOM 549 O O . HIS A 1 75 ? 11.564 1.499 -19.735 1.00 80.94 75 HIS A O 1
ATOM 555 N N . ALA A 1 76 ? 13.140 1.744 -21.304 1.00 69.75 76 ALA A N 1
ATOM 556 C CA . ALA A 1 76 ? 12.876 3.152 -21.533 1.00 69.75 76 ALA A CA 1
ATOM 557 C C . ALA A 1 76 ? 11.744 3.316 -22.569 1.00 69.75 76 ALA A C 1
ATOM 559 O O . ALA A 1 76 ? 11.842 2.747 -23.659 1.00 69.75 76 ALA A O 1
ATOM 560 N N . PRO A 1 77 ? 10.719 4.149 -22.302 1.00 63.97 77 PRO A N 1
ATOM 561 C CA . PRO A 1 77 ? 9.567 4.314 -23.197 1.00 63.97 77 PRO A CA 1
ATOM 562 C C . PRO A 1 77 ? 9.917 4.926 -24.566 1.00 63.97 77 PRO A C 1
ATOM 564 O O . PRO A 1 77 ? 9.115 4.858 -25.490 1.00 63.97 77 PRO A O 1
ATOM 567 N N . LEU A 1 78 ? 11.107 5.522 -24.711 1.00 66.69 78 LEU A N 1
ATOM 568 C CA . LEU A 1 78 ? 11.587 6.167 -25.941 1.00 66.69 78 LEU A CA 1
ATOM 569 C C . LEU A 1 78 ? 12.792 5.437 -26.574 1.00 66.69 78 LEU A C 1
ATOM 571 O O . LEU A 1 78 ? 13.469 6.002 -27.430 1.00 66.69 78 LEU A O 1
ATOM 575 N N . GLY A 1 79 ? 13.076 4.197 -26.158 1.00 65.44 79 GLY A N 1
ATOM 576 C CA . GLY A 1 79 ? 14.286 3.467 -26.553 1.00 65.44 79 GLY A CA 1
ATOM 577 C C . GLY A 1 79 ? 15.532 3.873 -25.750 1.00 65.44 79 GLY A C 1
ATOM 578 O O . GLY A 1 79 ? 15.481 4.750 -24.889 1.00 65.44 79 GLY A O 1
ATOM 579 N N . GLY A 1 80 ? 16.661 3.197 -25.996 1.00 65.44 80 GLY A N 1
ATOM 580 C CA . GLY A 1 80 ? 17.926 3.457 -25.288 1.00 65.44 80 GLY A CA 1
ATOM 581 C C . GLY A 1 80 ? 18.046 2.785 -23.916 1.00 65.44 80 GLY A C 1
ATOM 582 O O . GLY A 1 80 ? 18.829 3.235 -23.079 1.00 65.44 80 GLY A O 1
ATOM 583 N N . SER A 1 81 ? 17.285 1.713 -23.673 1.00 68.50 81 SER A N 1
ATOM 584 C CA . SER A 1 81 ? 17.351 0.925 -22.432 1.00 68.50 81 SER A CA 1
ATOM 585 C C . SER A 1 81 ? 18.774 0.439 -22.129 1.00 68.50 81 SER 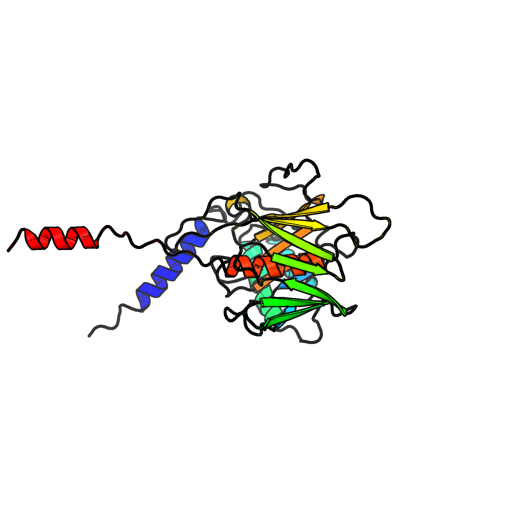A C 1
ATOM 587 O O . SER A 1 81 ? 19.189 0.485 -20.977 1.00 68.50 81 SER A O 1
ATOM 589 N N . ASP A 1 82 ? 19.553 0.116 -23.165 1.00 67.69 82 ASP A N 1
ATOM 590 C CA . ASP A 1 82 ? 20.958 -0.310 -23.057 1.00 67.69 82 ASP A CA 1
ATOM 591 C C . ASP A 1 82 ? 21.891 0.785 -22.502 1.00 67.69 82 ASP A C 1
ATOM 593 O O . ASP A 1 82 ? 22.992 0.497 -22.042 1.00 67.69 82 ASP A O 1
ATOM 597 N N . VAL A 1 83 ? 21.458 2.051 -22.553 1.00 66.44 83 VAL A N 1
ATOM 598 C CA . VAL A 1 83 ? 22.227 3.224 -22.106 1.00 66.44 83 VAL A CA 1
ATOM 599 C C . VAL A 1 83 ? 21.723 3.749 -20.761 1.00 66.44 83 VAL A C 1
ATOM 601 O O . VAL A 1 83 ? 22.514 4.209 -19.943 1.00 66.44 83 VAL A O 1
ATOM 604 N N . ILE A 1 84 ? 20.407 3.706 -20.529 1.00 73.00 84 ILE A N 1
ATOM 605 C CA . ILE A 1 84 ? 19.765 4.288 -19.337 1.00 73.00 84 ILE A CA 1
ATOM 606 C C . ILE A 1 84 ? 19.660 3.266 -18.192 1.00 73.00 84 ILE A C 1
ATOM 608 O O . ILE A 1 84 ? 19.721 3.654 -17.027 1.00 73.00 84 ILE A O 1
ATOM 612 N N . GLY A 1 85 ? 19.511 1.979 -18.516 1.00 79.19 85 GLY A N 1
ATOM 613 C CA . GLY A 1 85 ? 19.358 0.896 -17.549 1.00 79.19 85 GLY A CA 1
ATOM 614 C C . GLY A 1 85 ? 18.014 0.877 -16.810 1.00 79.19 85 GLY A C 1
ATOM 615 O O . GLY A 1 85 ? 17.041 1.564 -17.173 1.00 79.19 85 GLY A O 1
ATOM 616 N N . ASP A 1 86 ? 17.987 0.055 -15.761 1.00 85.94 86 ASP A N 1
ATOM 617 C CA . ASP A 1 86 ? 16.841 -0.149 -14.876 1.00 85.94 86 ASP A CA 1
ATOM 618 C C . ASP A 1 86 ? 16.536 1.097 -14.041 1.00 85.94 86 ASP A C 1
ATOM 620 O O . ASP A 1 86 ? 17.423 1.782 -13.522 1.00 85.94 86 ASP A O 1
ATOM 624 N N . ALA A 1 87 ? 15.249 1.380 -13.860 1.00 86.62 87 ALA A N 1
ATOM 625 C CA . ALA A 1 87 ? 14.817 2.467 -13.000 1.00 86.62 87 ALA A CA 1
ATOM 626 C C . ALA A 1 87 ? 14.816 2.035 -11.525 1.00 86.62 87 ALA A C 1
ATOM 628 O O . ALA A 1 87 ? 14.032 1.182 -11.114 1.00 86.62 87 ALA A O 1
ATOM 629 N N . LEU A 1 88 ? 15.658 2.666 -10.703 1.00 87.38 88 LEU A N 1
ATOM 630 C CA . LEU A 1 88 ? 15.703 2.404 -9.261 1.00 87.38 88 LEU A CA 1
ATOM 631 C C . LEU A 1 88 ? 14.522 3.057 -8.537 1.00 87.38 88 LEU A C 1
ATOM 633 O O . LEU A 1 88 ? 14.228 4.237 -8.763 1.00 87.38 88 LEU A O 1
ATOM 637 N N . MET A 1 89 ? 13.902 2.341 -7.598 1.00 86.31 89 MET A N 1
ATOM 638 C CA . MET A 1 89 ? 12.904 2.910 -6.696 1.00 86.31 89 MET A CA 1
ATOM 639 C C . MET A 1 89 ? 13.489 4.111 -5.954 1.00 86.31 89 MET A C 1
ATOM 641 O O . MET A 1 89 ? 14.632 4.087 -5.499 1.00 86.31 89 MET A O 1
ATOM 645 N N . GLY A 1 90 ? 12.695 5.174 -5.824 1.00 79.19 90 GLY A N 1
ATOM 646 C CA . GLY A 1 90 ? 13.155 6.433 -5.237 1.00 79.19 90 GLY A CA 1
ATOM 647 C C . GLY A 1 90 ? 13.946 7.318 -6.206 1.00 79.19 90 GLY A C 1
ATOM 648 O O . GLY A 1 90 ? 14.375 8.397 -5.815 1.00 79.19 90 GLY A O 1
ATOM 649 N N . SER A 1 91 ? 14.121 6.932 -7.472 1.00 82.62 91 SER A N 1
ATOM 650 C CA . SER A 1 91 ? 14.621 7.840 -8.511 1.00 82.62 91 SER A CA 1
ATOM 651 C C . SER A 1 91 ? 13.484 8.582 -9.217 1.00 82.62 91 SER A C 1
ATOM 653 O O . SER A 1 91 ? 12.374 8.066 -9.380 1.00 82.62 91 SER A O 1
ATOM 655 N N . ARG A 1 92 ? 13.777 9.784 -9.721 1.00 80.00 92 ARG A N 1
ATOM 656 C CA . ARG A 1 92 ? 12.862 10.530 -10.594 1.00 80.00 92 ARG A CA 1
ATOM 657 C C . ARG A 1 92 ? 12.541 9.753 -11.873 1.00 80.00 92 ARG A C 1
ATOM 659 O O . ARG A 1 92 ? 11.419 9.833 -12.363 1.00 80.00 92 ARG A O 1
ATOM 666 N N . LEU A 1 93 ? 13.503 8.992 -12.398 1.00 82.94 93 LEU A N 1
ATOM 667 C CA . LEU A 1 93 ? 13.312 8.143 -13.575 1.00 82.94 93 LEU A CA 1
ATOM 668 C C . LEU A 1 93 ? 12.235 7.078 -13.328 1.00 82.94 93 LEU A C 1
ATOM 670 O O . LEU A 1 93 ? 11.354 6.897 -14.164 1.00 82.94 93 LEU A O 1
ATOM 674 N N . TYR A 1 94 ? 12.275 6.428 -12.165 1.00 85.06 94 TYR A N 1
ATOM 675 C CA . TYR A 1 94 ? 11.270 5.451 -11.750 1.00 85.06 94 TYR A CA 1
ATOM 676 C C . TYR A 1 94 ? 9.887 6.086 -11.607 1.00 85.06 94 TYR A C 1
ATOM 678 O O . TYR A 1 94 ? 8.923 5.579 -12.171 1.00 85.06 94 TYR A O 1
ATOM 686 N N . ALA A 1 95 ? 9.793 7.251 -10.956 1.00 80.81 95 ALA A N 1
ATOM 687 C CA . ALA A 1 95 ? 8.531 7.983 -10.847 1.00 80.81 95 ALA A CA 1
ATOM 688 C C . ALA A 1 95 ? 7.949 8.368 -12.223 1.00 80.81 95 ALA A C 1
ATOM 690 O O . ALA A 1 95 ? 6.749 8.226 -12.447 1.00 80.81 95 ALA A O 1
ATOM 691 N N . ILE A 1 96 ? 8.794 8.815 -13.161 1.00 80.25 96 ILE A N 1
ATOM 692 C CA . ILE A 1 96 ? 8.379 9.155 -14.531 1.00 80.25 96 ILE A CA 1
ATOM 693 C C . ILE A 1 96 ? 7.871 7.913 -15.275 1.00 80.25 96 ILE A C 1
ATOM 695 O O . ILE A 1 96 ? 6.787 7.959 -15.852 1.00 80.25 96 ILE A O 1
ATOM 699 N N . ARG A 1 97 ? 8.624 6.806 -15.245 1.00 85.31 97 ARG A N 1
ATOM 700 C CA . ARG A 1 97 ? 8.262 5.553 -15.932 1.00 85.31 97 ARG A CA 1
ATOM 701 C C . ARG A 1 97 ? 6.973 4.944 -15.368 1.00 85.31 97 ARG A C 1
ATOM 703 O O . ARG A 1 97 ? 6.094 4.559 -16.137 1.00 85.31 97 ARG A O 1
ATOM 710 N N . LEU A 1 98 ? 6.785 4.956 -14.048 1.00 84.50 98 LEU A N 1
ATOM 711 C CA . LEU A 1 98 ? 5.508 4.554 -13.451 1.00 84.50 98 LEU A CA 1
ATOM 712 C C . LEU A 1 98 ? 4.357 5.491 -13.839 1.00 84.50 98 LEU A C 1
ATOM 714 O O . LEU A 1 98 ? 3.261 5.025 -14.136 1.00 84.50 98 LEU A O 1
ATOM 718 N N . GLY A 1 99 ? 4.603 6.802 -13.903 1.00 78.00 99 GLY A N 1
ATOM 719 C CA . GLY A 1 99 ? 3.609 7.773 -14.363 1.00 78.00 99 GLY A CA 1
ATOM 720 C C . GLY A 1 99 ? 3.143 7.530 -15.803 1.00 78.00 99 GLY A C 1
ATOM 721 O O . GLY A 1 99 ? 1.973 7.745 -16.105 1.00 78.00 99 GLY A O 1
ATOM 722 N N . THR A 1 100 ? 4.019 7.029 -16.683 1.00 77.50 100 THR A N 1
ATOM 723 C CA . THR A 1 100 ? 3.622 6.636 -18.047 1.00 77.50 100 THR A CA 1
ATOM 724 C C . THR A 1 100 ? 2.771 5.368 -18.081 1.00 77.50 100 THR A C 1
ATOM 726 O O . THR A 1 100 ? 1.921 5.238 -18.954 1.00 77.50 100 THR A O 1
ATOM 729 N N . MET A 1 101 ? 2.926 4.469 -17.103 1.00 77.44 101 MET A N 1
ATOM 730 C CA . MET A 1 101 ? 2.097 3.266 -16.997 1.00 77.44 101 MET A CA 1
ATOM 7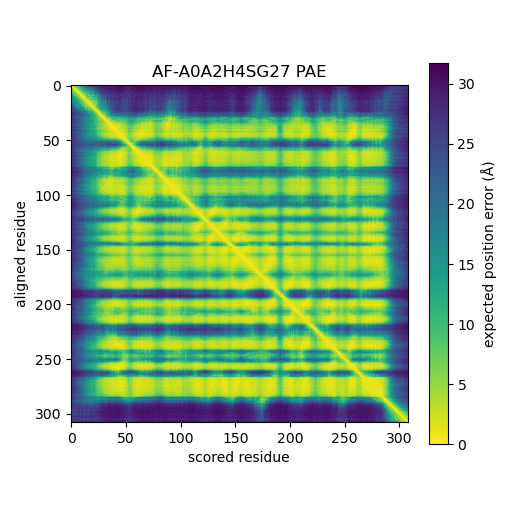31 C C . MET A 1 101 ? 0.645 3.591 -16.634 1.00 77.44 101 MET A C 1
ATOM 733 O O . MET A 1 101 ? -0.256 2.896 -17.090 1.00 77.44 101 MET A O 1
ATOM 737 N N . ALA A 1 102 ? 0.399 4.656 -15.862 1.00 64.50 102 ALA A N 1
ATOM 738 C CA . ALA A 1 102 ? -0.953 5.071 -15.474 1.00 64.50 102 ALA A CA 1
ATOM 739 C C . ALA A 1 102 ? -1.877 5.299 -16.689 1.00 64.50 102 ALA A C 1
ATOM 741 O O . ALA A 1 102 ? -3.044 4.922 -16.655 1.00 64.50 102 ALA A O 1
ATOM 742 N N . GLN A 1 103 ? -1.333 5.804 -17.804 1.00 60.94 103 GLN A N 1
ATOM 743 C CA . GLN A 1 103 ? -2.074 5.959 -19.065 1.00 60.94 103 GLN A CA 1
ATOM 744 C C . GLN A 1 103 ? -2.528 4.612 -19.649 1.00 60.94 103 GLN A C 1
ATOM 746 O O . GLN A 1 103 ? -3.585 4.524 -20.265 1.00 60.94 103 GLN A O 1
ATOM 751 N N . THR A 1 104 ? -1.751 3.550 -19.431 1.00 61.84 104 THR A N 1
ATOM 752 C CA . THR A 1 104 ? -2.095 2.183 -19.839 1.00 61.84 104 THR A CA 1
ATOM 753 C C . THR A 1 104 ? -3.152 1.573 -18.917 1.00 61.84 104 THR A C 1
ATOM 755 O O . THR A 1 104 ? -4.017 0.841 -19.391 1.00 61.84 104 THR A O 1
ATOM 758 N N . ILE A 1 105 ? -3.123 1.898 -17.618 1.00 65.06 105 ILE A N 1
ATOM 759 C CA . ILE A 1 105 ? -4.095 1.403 -16.625 1.00 65.06 105 ILE A CA 1
ATOM 760 C C . ILE A 1 105 ? -5.509 1.903 -16.944 1.00 65.06 105 ILE A C 1
ATOM 762 O O . ILE A 1 105 ? -6.463 1.134 -16.857 1.00 65.06 105 ILE A O 1
ATOM 766 N N . GLU A 1 106 ? -5.656 3.160 -17.369 1.00 63.84 106 GLU A N 1
ATOM 767 C CA . GLU A 1 106 ? -6.956 3.739 -17.751 1.00 63.84 106 GLU A CA 1
ATOM 768 C C . GLU A 1 106 ? -7.610 3.041 -18.960 1.00 63.84 106 GLU A C 1
ATOM 770 O O . GLU A 1 106 ? -8.822 3.140 -19.144 1.00 63.84 106 GLU A O 1
ATOM 775 N N . GLY A 1 107 ? -6.831 2.308 -19.764 1.00 60.59 107 GLY A N 1
ATOM 776 C CA . GLY A 1 107 ? -7.310 1.547 -20.920 1.00 60.59 107 GLY A CA 1
ATOM 777 C C . GLY A 1 107 ? -7.661 0.079 -20.642 1.00 60.59 107 GLY A C 1
ATOM 778 O O . GLY A 1 107 ? -8.089 -0.613 -21.569 1.00 60.59 107 GLY A O 1
ATOM 779 N N . LEU A 1 108 ? -7.469 -0.419 -19.414 1.00 67.12 108 LEU A N 1
ATOM 780 C CA . LEU A 1 108 ? -7.679 -1.833 -19.083 1.00 67.12 108 LEU A CA 1
ATOM 781 C C . LEU A 1 108 ? -9.159 -2.225 -19.124 1.00 67.12 108 LEU A C 1
ATOM 783 O O . LEU A 1 108 ? -10.052 -1.475 -18.719 1.00 67.12 108 LEU A O 1
ATOM 787 N N . ARG A 1 109 ? -9.434 -3.437 -19.624 1.00 64.19 109 ARG A N 1
ATOM 788 C CA . ARG A 1 109 ? -10.806 -3.933 -19.776 1.00 64.19 109 ARG A CA 1
ATOM 789 C C . ARG A 1 109 ? -11.332 -4.488 -18.456 1.00 64.19 109 ARG A C 1
ATOM 791 O O . ARG A 1 109 ? -10.633 -5.121 -17.676 1.00 64.19 109 ARG A O 1
ATOM 798 N N . SER A 1 110 ? -12.637 -4.315 -18.271 1.00 62.44 110 SER A N 1
ATOM 799 C CA . SER A 1 110 ? -13.427 -4.767 -17.119 1.00 62.44 110 SER A CA 1
ATOM 800 C C . SER A 1 110 ? -13.205 -6.243 -16.729 1.00 62.44 110 SER A C 1
ATOM 802 O O . SER A 1 110 ? -13.250 -6.578 -15.547 1.00 62.44 110 SER A O 1
ATOM 804 N N . GLU A 1 111 ? -12.959 -7.114 -17.709 1.00 63.41 111 GLU A N 1
ATOM 805 C CA . GLU A 1 111 ? -12.852 -8.577 -17.560 1.00 63.41 111 GLU A CA 1
ATOM 806 C C . GLU A 1 111 ? -11.487 -9.051 -17.027 1.00 63.41 111 GLU A C 1
ATOM 808 O O . GLU A 1 111 ? -11.364 -10.192 -16.599 1.00 63.41 111 GLU A O 1
ATOM 813 N N . GLU A 1 112 ? -10.482 -8.174 -16.990 1.00 74.25 112 GLU A N 1
ATOM 814 C CA . GLU A 1 112 ? -9.104 -8.487 -16.573 1.00 74.25 112 GLU A CA 1
ATOM 815 C C . GLU A 1 112 ? -8.823 -8.060 -15.120 1.00 74.25 112 GLU A C 1
ATOM 817 O O . GLU A 1 112 ? -7.677 -7.870 -14.711 1.00 74.25 112 GLU A O 1
ATOM 822 N N . ALA A 1 113 ? -9.871 -7.806 -14.334 1.00 84.25 113 ALA A N 1
ATOM 823 C CA . ALA A 1 113 ? -9.716 -7.415 -12.939 1.00 84.25 113 ALA A CA 1
ATOM 824 C C . ALA A 1 113 ? -9.286 -8.618 -12.082 1.00 84.25 113 ALA A C 1
ATOM 826 O O . ALA A 1 113 ? -9.798 -9.723 -12.229 1.00 84.25 113 ALA A O 1
ATOM 827 N N . ARG A 1 114 ? -8.368 -8.387 -11.143 1.00 88.75 114 ARG A N 1
ATOM 828 C CA . ARG A 1 114 ? -7.989 -9.351 -10.098 1.00 88.75 114 ARG A CA 1
ATOM 829 C C . ARG A 1 114 ? -8.885 -9.191 -8.868 1.00 88.75 114 ARG A C 1
ATOM 831 O O . ARG A 1 114 ? -9.288 -10.181 -8.255 1.00 88.75 114 ARG A O 1
ATOM 838 N N . TYR A 1 115 ? -9.262 -7.944 -8.568 1.00 90.50 115 TYR A N 1
ATOM 839 C CA . TYR A 1 115 ? -10.175 -7.608 -7.479 1.00 90.50 115 TYR A CA 1
ATOM 840 C C . TYR A 1 115 ? -11.237 -6.593 -7.887 1.00 90.50 115 TYR A C 1
ATOM 842 O O . TYR A 1 115 ? -11.000 -5.698 -8.704 1.00 90.50 115 TYR A O 1
ATOM 850 N N . THR A 1 116 ? -12.382 -6.673 -7.217 1.00 91.25 116 THR A N 1
ATOM 851 C CA . THR A 1 116 ? -13.400 -5.621 -7.198 1.00 91.25 116 THR A CA 1
ATOM 852 C C . THR A 1 116 ? -13.507 -5.028 -5.803 1.00 91.25 116 THR A C 1
ATOM 854 O O . THR A 1 116 ? -13.460 -5.755 -4.812 1.00 91.25 116 THR A O 1
ATOM 857 N N . VAL A 1 117 ? -13.670 -3.710 -5.731 1.00 90.25 117 VAL A N 1
ATOM 858 C CA . VAL A 1 117 ? -13.867 -2.973 -4.481 1.00 90.25 117 VAL A CA 1
ATOM 859 C C . VAL A 1 117 ? -15.183 -2.227 -4.559 1.00 90.25 117 VAL A C 1
ATOM 861 O O . VAL A 1 117 ? -15.417 -1.492 -5.520 1.00 90.25 117 VAL A O 1
ATOM 864 N N . GLN A 1 118 ? -16.022 -2.384 -3.543 1.00 89.69 118 GLN A N 1
ATOM 865 C CA . GLN A 1 118 ? -17.284 -1.670 -3.431 1.00 89.69 118 GLN A CA 1
ATOM 866 C C . GLN A 1 118 ? -17.389 -0.994 -2.068 1.00 89.69 118 GLN A C 1
ATOM 868 O O . GLN A 1 118 ? -17.356 -1.659 -1.039 1.00 89.69 118 GLN A O 1
ATOM 873 N N . GLY A 1 119 ? -17.528 0.327 -2.074 1.00 87.50 119 GLY A N 1
ATOM 874 C CA . GLY A 1 119 ? -17.822 1.117 -0.892 1.00 87.50 119 GLY A CA 1
ATOM 875 C C . GLY A 1 119 ? -19.315 1.206 -0.625 1.00 87.50 119 GLY A C 1
ATOM 876 O O . GLY A 1 119 ? -20.114 1.363 -1.554 1.00 87.50 119 GLY A O 1
ATOM 877 N N . SER A 1 120 ? -19.667 1.124 0.650 1.00 84.88 120 SER A N 1
ATOM 878 C CA . SER A 1 120 ? -21.002 1.389 1.168 1.00 84.88 120 SER A CA 1
ATOM 879 C C . SER A 1 120 ? -20.903 2.342 2.355 1.00 84.88 120 SER A C 1
ATOM 881 O O . SER A 1 120 ? -19.963 2.259 3.143 1.00 84.88 120 SER A O 1
ATOM 883 N N . ASP A 1 121 ? -21.871 3.242 2.471 1.00 80.12 121 ASP A N 1
ATOM 884 C CA . ASP A 1 121 ? -22.060 4.105 3.635 1.00 80.12 121 ASP A CA 1
ATOM 885 C C . ASP A 1 121 ? -23.527 3.982 4.046 1.00 80.12 121 ASP A C 1
ATOM 887 O O . ASP A 1 121 ? -24.414 4.631 3.486 1.00 80.12 121 ASP A O 1
ATOM 891 N N . GLU A 1 122 ? -23.793 3.048 4.958 1.00 72.56 122 GLU A N 1
ATOM 892 C CA . GLU A 1 122 ? -25.130 2.800 5.487 1.00 72.56 122 GLU A CA 1
ATOM 893 C C . GLU A 1 122 ? -25.202 3.319 6.923 1.00 72.56 122 GLU A C 1
ATOM 895 O O . GLU A 1 122 ? -24.639 2.741 7.849 1.00 72.56 122 GLU A O 1
ATOM 900 N N . GLY A 1 123 ? -25.905 4.437 7.120 1.00 63.84 123 GLY A N 1
ATOM 901 C CA . GLY A 1 123 ? -26.193 4.962 8.458 1.00 63.84 123 GLY A CA 1
ATOM 902 C C . GLY A 1 123 ? -24.975 5.485 9.230 1.00 63.84 123 GLY A C 1
ATOM 903 O O . GLY A 1 123 ? -25.026 5.515 10.457 1.00 63.84 123 GLY A O 1
ATOM 904 N N . GLY A 1 124 ? -23.905 5.902 8.540 1.00 66.44 124 GLY A N 1
ATOM 905 C CA . GLY A 1 124 ? -22.662 6.387 9.151 1.00 66.44 124 GLY A CA 1
ATOM 906 C C . GLY A 1 124 ? -21.603 5.302 9.364 1.00 66.44 124 GLY A C 1
ATOM 907 O O . GLY A 1 124 ? -20.511 5.610 9.837 1.00 66.44 124 GLY A O 1
ATOM 908 N N . ALA A 1 125 ? -21.903 4.052 9.000 1.00 75.25 125 ALA A N 1
ATOM 909 C CA . ALA A 1 125 ? -20.943 2.960 8.963 1.00 75.25 125 ALA A CA 1
ATOM 910 C C . ALA A 1 125 ? -20.330 2.854 7.559 1.00 75.25 125 ALA A C 1
ATOM 912 O O . ALA A 1 125 ? -20.879 2.206 6.661 1.00 75.25 125 ALA A O 1
ATOM 913 N N . ALA A 1 126 ? -19.192 3.520 7.357 1.00 86.50 126 ALA A N 1
ATOM 914 C CA . ALA A 1 126 ? -18.437 3.407 6.117 1.00 86.50 126 ALA A CA 1
ATOM 915 C C . ALA A 1 126 ? -17.749 2.036 6.048 1.00 86.50 126 ALA A C 1
ATOM 917 O O . ALA A 1 126 ? -17.005 1.649 6.948 1.00 86.50 126 ALA A O 1
ATOM 918 N N . THR A 1 127 ? -17.966 1.304 4.958 1.00 89.81 127 THR A N 1
ATOM 919 C CA . THR A 1 127 ? -17.340 -0.001 4.721 1.00 89.81 127 THR A CA 1
ATOM 920 C C . THR A 1 127 ? -16.842 -0.116 3.287 1.00 89.81 127 THR A C 1
ATOM 922 O O . THR A 1 127 ? -17.426 0.446 2.359 1.00 89.81 127 THR A O 1
ATOM 925 N N . LEU A 1 128 ? -15.758 -0.866 3.086 1.00 90.50 128 LEU A N 1
ATOM 926 C CA . LEU A 1 128 ? -15.311 -1.296 1.761 1.00 90.50 128 LEU A CA 1
ATOM 927 C C . LEU A 1 128 ? -15.323 -2.823 1.699 1.00 90.50 128 LEU A C 1
ATOM 929 O O . LEU A 1 128 ? -14.670 -3.485 2.500 1.00 90.50 128 LEU A O 1
ATOM 933 N N . ALA A 1 129 ? -16.017 -3.387 0.720 1.00 91.69 129 ALA A N 1
ATOM 934 C CA . ALA A 1 129 ? -15.953 -4.804 0.402 1.00 91.69 129 ALA A CA 1
ATOM 935 C C . ALA A 1 129 ? -14.915 -5.031 -0.702 1.00 91.69 129 ALA A C 1
ATOM 937 O O . ALA A 1 129 ? -15.075 -4.531 -1.818 1.00 91.69 129 ALA A O 1
ATOM 938 N N . LEU A 1 130 ? -13.857 -5.779 -0.393 1.00 92.56 130 LEU A N 1
ATOM 939 C CA . LEU A 1 130 ? -12.888 -6.293 -1.357 1.00 92.56 130 LEU A CA 1
ATOM 940 C C . LEU A 1 130 ? -13.279 -7.724 -1.718 1.00 92.56 130 LEU A C 1
ATOM 942 O O . LEU A 1 130 ? -13.415 -8.560 -0.831 1.00 92.56 130 LEU A O 1
ATOM 946 N N . GLN A 1 131 ? -13.401 -8.022 -3.007 1.00 91.56 131 GLN A N 1
ATOM 947 C CA . GLN A 1 131 ? -13.638 -9.377 -3.497 1.00 91.56 131 GLN A CA 1
ATOM 948 C C . GLN A 1 131 ? -12.557 -9.768 -4.502 1.00 91.56 131 GLN A C 1
ATOM 950 O O . GLN A 1 131 ? -12.328 -9.050 -5.480 1.00 91.56 131 GLN A O 1
ATOM 955 N N . ARG A 1 132 ? -11.905 -10.910 -4.269 1.00 89.00 132 ARG A N 1
ATOM 956 C CA . ARG A 1 132 ? -10.992 -11.538 -5.225 1.00 89.00 132 ARG A CA 1
ATOM 957 C C . ARG A 1 132 ? -11.799 -12.309 -6.263 1.00 89.00 132 ARG A C 1
ATOM 959 O O . ARG A 1 132 ? -12.687 -13.081 -5.913 1.00 89.00 132 ARG A O 1
ATOM 966 N N . LEU A 1 133 ? -11.520 -12.093 -7.547 1.00 86.75 133 LEU A N 1
ATOM 967 C CA . LEU A 1 133 ? -12.332 -12.690 -8.613 1.00 86.75 133 LEU A CA 1
ATOM 968 C C . LEU A 1 133 ? -11.988 -14.155 -8.912 1.00 86.75 133 LEU A C 1
ATOM 970 O O . LEU A 1 133 ? -12.835 -14.859 -9.452 1.00 86.75 133 LEU A O 1
ATOM 974 N N . SER A 1 134 ? -10.787 -14.626 -8.561 1.00 83.06 134 SER A N 1
ATOM 975 C CA . SER A 1 134 ? -10.355 -16.002 -8.847 1.00 83.06 134 SER A CA 1
ATOM 976 C C . SER A 1 134 ? -11.066 -17.057 -7.997 1.00 83.06 134 SER A C 1
ATOM 978 O O . SER A 1 134 ? -11.346 -18.144 -8.493 1.00 83.06 134 SER A O 1
ATOM 980 N N . ASP A 1 135 ? -11.352 -16.754 -6.732 1.00 81.00 135 ASP A N 1
ATOM 981 C CA . ASP A 1 135 ? -11.909 -17.704 -5.762 1.00 81.00 135 ASP A CA 1
ATOM 982 C C . ASP A 1 135 ? -13.065 -17.135 -4.928 1.00 81.00 135 ASP A C 1
ATOM 984 O O . ASP A 1 135 ? -13.563 -17.797 -4.019 1.00 81.00 135 ASP A O 1
ATOM 988 N N . HIS A 1 136 ? -13.506 -15.915 -5.243 1.00 81.56 136 HIS A N 1
ATOM 989 C CA . HIS A 1 136 ? -14.567 -15.203 -4.536 1.00 81.56 136 HIS A CA 1
ATOM 990 C C . HIS A 1 136 ? -14.292 -14.973 -3.042 1.00 81.56 136 HIS A C 1
ATOM 992 O O . HIS A 1 136 ? -15.236 -14.711 -2.293 1.00 81.56 136 HIS A O 1
ATOM 998 N N . GLU A 1 137 ? -13.026 -15.005 -2.608 1.00 84.50 137 GLU A N 1
ATOM 999 C CA . GLU A 1 137 ? -12.650 -14.578 -1.261 1.00 84.50 137 GLU A CA 1
ATOM 1000 C C . GLU A 1 137 ? -13.051 -13.110 -1.064 1.00 84.50 137 GLU A C 1
ATOM 1002 O O . GLU A 1 137 ? -12.728 -12.241 -1.881 1.00 84.50 137 GLU A O 1
ATOM 1007 N N . SER A 1 138 ? -13.773 -12.833 0.023 1.00 90.81 138 SER A N 1
ATOM 1008 C CA . SER A 1 138 ? -14.241 -11.492 0.360 1.00 90.81 138 SER A CA 1
ATOM 1009 C C . SER A 1 138 ? -13.688 -11.032 1.701 1.00 90.81 138 SER A C 1
ATOM 1011 O O . SER A 1 138 ? -13.803 -11.748 2.698 1.00 90.81 138 SER A O 1
ATOM 1013 N N . ILE A 1 139 ? -13.166 -9.810 1.735 1.00 93.31 139 ILE A N 1
ATOM 1014 C CA . ILE A 1 139 ? -12.722 -9.132 2.950 1.00 93.31 139 ILE A CA 1
ATOM 1015 C C . ILE A 1 139 ? -13.512 -7.838 3.086 1.00 93.31 139 ILE A C 1
ATOM 1017 O O . ILE A 1 139 ? -13.555 -7.031 2.155 1.00 93.31 139 ILE A O 1
ATOM 1021 N N . THR A 1 140 ? -14.099 -7.625 4.258 1.00 94.50 140 THR A N 1
ATOM 1022 C CA . THR A 1 140 ? -14.752 -6.356 4.586 1.00 94.50 140 THR A CA 1
ATOM 1023 C C . THR A 1 140 ? -13.785 -5.485 5.373 1.00 94.50 140 THR A C 1
ATOM 1025 O O . THR A 1 140 ? -13.170 -5.939 6.332 1.00 94.50 140 THR A O 1
ATOM 1028 N N . ILE A 1 141 ? -13.645 -4.231 4.968 1.00 93.81 141 ILE A N 1
ATOM 1029 C CA . ILE A 1 141 ? -12.866 -3.208 5.658 1.00 93.81 141 ILE A CA 1
ATOM 1030 C C . ILE A 1 141 ? -13.873 -2.305 6.363 1.00 93.81 141 ILE A C 1
ATOM 1032 O O . ILE A 1 141 ? -14.679 -1.650 5.700 1.00 93.81 141 ILE A O 1
ATOM 1036 N N . ASP A 1 142 ? -13.838 -2.291 7.688 1.00 92.94 142 ASP A N 1
ATOM 1037 C CA . ASP A 1 142 ? -14.699 -1.454 8.516 1.00 92.94 142 ASP A CA 1
ATOM 1038 C C . ASP A 1 142 ? -13.997 -0.131 8.840 1.00 92.94 142 ASP A C 1
ATOM 1040 O O . ASP A 1 142 ? -12.903 -0.110 9.415 1.00 92.94 142 ASP A O 1
ATOM 1044 N N . LEU A 1 143 ? -14.634 0.965 8.431 1.00 88.75 143 LEU A N 1
ATOM 1045 C CA . LEU A 1 143 ? -14.157 2.343 8.540 1.00 88.75 143 LEU A CA 1
ATOM 1046 C C . LEU A 1 143 ? -15.117 3.204 9.382 1.00 88.75 143 LEU A C 1
ATOM 1048 O O . LEU A 1 143 ? -14.987 4.428 9.380 1.00 88.75 143 LEU A O 1
ATOM 1052 N N . SER A 1 144 ? -16.076 2.581 10.078 1.00 79.19 144 SER A N 1
ATOM 1053 C CA . SER A 1 144 ? -17.207 3.244 10.747 1.00 79.19 144 SER A CA 1
ATOM 1054 C C . SER A 1 144 ? -16.794 4.217 11.851 1.00 7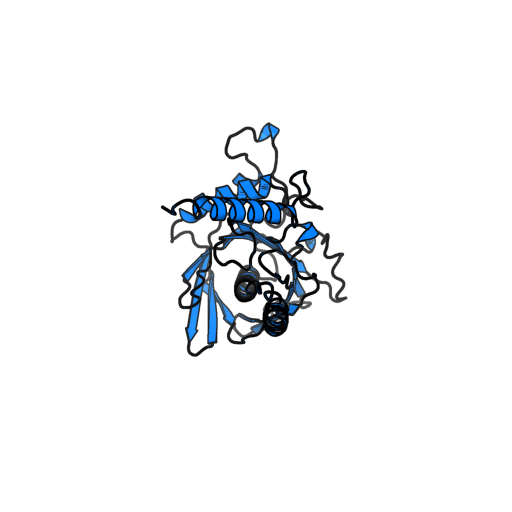9.19 144 SER A C 1
ATOM 1056 O O . SER A 1 144 ? -17.480 5.205 12.106 1.00 79.19 144 SER A O 1
ATOM 1058 N N . ASP A 1 145 ? -15.652 3.981 12.492 1.00 72.50 145 ASP A N 1
ATOM 1059 C CA . ASP A 1 145 ? -15.149 4.881 13.522 1.00 72.50 145 ASP A CA 1
ATOM 1060 C C . ASP A 1 145 ? -14.522 6.134 12.893 1.00 72.50 145 ASP A C 1
ATOM 1062 O O . ASP A 1 145 ? -13.723 6.048 11.959 1.00 72.50 145 ASP A O 1
ATOM 1066 N N . ALA A 1 146 ? -14.811 7.324 13.432 1.00 68.06 146 ALA A N 1
ATOM 1067 C CA . ALA A 1 146 ? -14.147 8.582 13.053 1.00 68.06 146 ALA A CA 1
ATOM 1068 C C . ALA A 1 146 ? -12.718 8.696 13.636 1.00 68.06 146 ALA A C 1
ATOM 1070 O O . ALA A 1 146 ? -12.276 9.772 14.038 1.00 68.06 146 ALA A O 1
ATOM 1071 N N . THR A 1 147 ? -12.019 7.568 13.735 1.00 81.25 147 THR A N 1
ATOM 1072 C CA . THR A 1 147 ? -10.648 7.433 14.231 1.00 81.25 147 THR A CA 1
ATOM 1073 C C . THR A 1 147 ? -9.666 7.289 13.073 1.00 81.25 147 THR A C 1
ATOM 1075 O O . THR A 1 147 ? -10.060 7.101 11.922 1.00 81.25 147 THR A O 1
ATOM 1078 N N . ASP A 1 148 ? -8.372 7.326 13.377 1.00 89.56 148 ASP A N 1
ATOM 1079 C CA . ASP A 1 148 ? -7.329 6.992 12.402 1.00 89.56 148 ASP A CA 1
ATOM 1080 C C . ASP A 1 148 ? -7.234 5.470 12.165 1.00 89.56 148 ASP A C 1
ATOM 1082 O O . ASP A 1 148 ? -6.791 5.036 11.107 1.00 89.56 148 ASP A O 1
ATOM 1086 N N . ASP A 1 149 ? -7.712 4.659 13.112 1.00 93.31 149 ASP A N 1
ATOM 1087 C CA . ASP A 1 149 ? -7.713 3.191 13.064 1.00 93.31 149 ASP A CA 1
ATOM 1088 C C . ASP A 1 149 ? -8.815 2.616 12.162 1.00 93.31 149 ASP A C 1
ATOM 1090 O O . ASP A 1 149 ? -9.798 3.284 11.843 1.00 93.31 149 ASP A O 1
ATOM 1094 N N . TYR A 1 150 ? -8.685 1.353 11.762 1.00 94.50 150 TYR A N 1
ATOM 1095 C CA . TYR A 1 150 ? -9.734 0.609 11.055 1.00 94.50 150 TYR A CA 1
ATOM 1096 C C . TYR A 1 150 ? -9.630 -0.890 11.350 1.00 94.50 150 TYR A C 1
ATOM 1098 O O . TYR A 1 150 ? -8.673 -1.343 11.982 1.00 94.50 150 TYR A O 1
ATOM 1106 N N . SER A 1 151 ? -10.602 -1.684 10.899 1.00 95.25 151 SER A N 1
ATOM 1107 C CA . SER A 1 151 ? -10.531 -3.140 11.052 1.00 95.25 151 SER A CA 1
ATOM 1108 C C . SER A 1 151 ? -10.800 -3.887 9.751 1.00 95.25 151 SER A C 1
ATOM 1110 O O . SER A 1 151 ? -11.457 -3.387 8.839 1.00 95.25 151 SER A O 1
ATOM 1112 N N . LEU A 1 152 ? -10.234 -5.087 9.649 1.00 94.81 152 LEU A N 1
ATOM 1113 C CA . LEU A 1 152 ? -10.458 -6.020 8.552 1.00 94.81 152 LEU A CA 1
ATOM 1114 C C . LEU A 1 152 ? -11.253 -7.208 9.082 1.00 94.81 152 LEU A C 1
ATOM 1116 O O . LEU A 1 152 ? -10.864 -7.816 10.077 1.00 94.81 152 LEU A O 1
ATOM 1120 N N . VAL A 1 153 ? -12.328 -7.573 8.400 1.00 93.31 153 VAL A N 1
ATOM 1121 C CA . VAL A 1 153 ? -13.134 -8.755 8.697 1.00 93.31 153 VAL A CA 1
ATOM 1122 C C . VAL A 1 153 ? -12.874 -9.789 7.610 1.00 93.31 153 VAL A C 1
ATOM 1124 O O . VAL A 1 153 ? -13.266 -9.611 6.454 1.00 93.31 153 VAL A O 1
ATOM 1127 N N . VAL A 1 154 ? -12.192 -10.870 7.990 1.00 89.75 154 VAL A N 1
ATOM 1128 C CA . VAL A 1 154 ? -11.827 -11.989 7.116 1.00 89.75 154 VAL A CA 1
ATOM 1129 C C . VAL A 1 154 ? -12.508 -13.247 7.645 1.00 89.75 154 VAL A C 1
ATOM 1131 O O . VAL A 1 154 ? -12.105 -13.818 8.662 1.00 89.75 154 VAL A O 1
ATOM 1134 N N . GLY A 1 155 ? -13.594 -13.666 6.995 1.00 86.25 155 GLY A N 1
ATOM 1135 C CA . GLY A 1 155 ? -14.432 -14.760 7.489 1.00 86.25 155 GLY A CA 1
ATOM 1136 C C . GLY A 1 155 ? -15.002 -14.457 8.881 1.00 86.25 155 GLY A C 1
ATOM 1137 O O . GLY A 1 155 ? -15.900 -13.633 9.019 1.00 86.25 155 GLY A O 1
ATOM 1138 N N . ARG A 1 156 ? -14.491 -15.136 9.918 1.00 85.00 156 ARG A N 1
ATOM 1139 C CA . ARG A 1 156 ? -14.878 -14.925 11.332 1.00 85.00 156 ARG A CA 1
ATOM 1140 C C . ARG A 1 156 ? -13.850 -14.137 12.144 1.00 85.00 156 ARG A C 1
ATOM 1142 O O . ARG A 1 156 ? -14.077 -13.885 13.324 1.00 85.00 156 ARG A O 1
ATOM 1149 N N . GLN A 1 157 ? -12.710 -13.808 11.546 1.00 88.19 157 GLN A N 1
ATOM 1150 C CA . GLN A 1 157 ? -11.625 -13.117 12.221 1.00 88.19 157 GLN A CA 1
ATOM 1151 C C . GLN A 1 157 ? -11.727 -11.615 11.968 1.00 88.19 157 GLN A C 1
ATOM 1153 O O . GLN A 1 157 ? -11.734 -11.177 10.819 1.00 88.19 157 GLN A O 1
ATOM 1158 N N . THR A 1 158 ? -11.737 -10.836 13.047 1.00 92.75 158 THR A N 1
ATOM 1159 C CA . THR A 1 158 ? -11.561 -9.383 12.989 1.00 92.75 158 THR A CA 1
ATOM 1160 C C . THR A 1 158 ? -10.114 -9.045 13.320 1.00 92.75 158 THR A C 1
ATOM 1162 O O . THR A 1 158 ? -9.596 -9.438 14.365 1.00 92.75 158 THR A O 1
ATOM 1165 N N . VAL A 1 159 ? -9.457 -8.318 12.426 1.00 93.31 159 VAL A N 1
ATOM 1166 C CA . VAL A 1 159 ? -8.077 -7.857 12.566 1.00 93.31 159 VAL A CA 1
ATOM 1167 C C . VAL A 1 159 ? -8.102 -6.349 12.752 1.00 93.31 159 VAL A C 1
ATOM 1169 O O . VAL A 1 159 ? -8.481 -5.617 11.840 1.00 93.31 159 VAL A O 1
ATOM 1172 N N . ALA A 1 160 ? -7.700 -5.881 13.929 1.00 94.81 160 ALA A N 1
ATOM 1173 C CA . ALA A 1 160 ? -7.528 -4.455 14.175 1.00 94.81 160 ALA A CA 1
ATOM 1174 C C . ALA A 1 160 ? -6.276 -3.940 13.457 1.00 94.81 160 ALA A C 1
ATOM 1176 O O . ALA A 1 160 ? -5.216 -4.576 13.510 1.00 94.81 160 ALA A O 1
ATOM 1177 N N . VAL A 1 161 ? -6.404 -2.782 12.812 1.00 96.12 161 VAL A N 1
ATOM 1178 C CA . VAL A 1 161 ? -5.296 -2.061 12.201 1.00 96.12 161 VAL A CA 1
ATOM 1179 C C . VAL A 1 161 ? -5.172 -0.687 12.846 1.00 96.12 161 VAL A C 1
ATOM 1181 O O . VAL A 1 161 ? -6.039 0.171 12.695 1.00 96.12 161 VAL A O 1
ATOM 1184 N N . THR A 1 162 ? -4.076 -0.492 13.573 1.00 95.56 162 THR A N 1
ATOM 1185 C CA . THR A 1 162 ? -3.879 0.670 14.444 1.00 95.56 162 THR A CA 1
ATOM 1186 C C . THR A 1 162 ? -2.869 1.639 13.850 1.00 95.56 162 THR A C 1
ATOM 1188 O O . THR A 1 162 ? -1.769 1.234 13.455 1.00 95.56 162 THR A O 1
ATOM 1191 N N . ALA A 1 163 ? -3.233 2.917 13.811 1.00 94.94 163 ALA A N 1
ATOM 1192 C CA . ALA A 1 163 ? -2.387 4.011 13.377 1.00 94.94 163 ALA A CA 1
ATOM 1193 C C . ALA A 1 163 ? -1.419 4.457 14.486 1.00 94.94 163 ALA A C 1
ATOM 1195 O O . ALA A 1 163 ? -1.692 4.401 15.683 1.00 94.94 163 ALA A O 1
ATOM 1196 N N . SER A 1 164 ? -0.253 4.940 14.078 1.00 93.56 164 SER A N 1
ATOM 1197 C CA . SER A 1 164 ? 0.752 5.562 14.943 1.00 93.56 164 SER A CA 1
ATOM 1198 C C . SER A 1 164 ? 1.499 6.633 14.157 1.00 93.56 164 SER A C 1
ATOM 1200 O O . SER A 1 164 ? 1.546 6.565 12.935 1.00 93.56 164 SER A O 1
ATOM 1202 N N . PHE A 1 165 ? 2.107 7.613 14.827 1.00 91.31 165 PHE A N 1
ATOM 1203 C CA . PHE A 1 165 ? 2.724 8.770 14.160 1.00 91.31 165 PHE A CA 1
ATOM 1204 C C . PHE A 1 165 ? 4.201 8.936 14.553 1.00 91.31 165 PHE A C 1
ATOM 1206 O O . PHE A 1 165 ? 4.558 9.901 15.229 1.00 91.31 165 PHE A O 1
ATOM 1213 N N . PRO A 1 166 ? 5.081 7.981 14.191 1.00 88.25 166 PRO A N 1
ATOM 1214 C CA . PRO A 1 166 ? 6.495 8.047 14.561 1.00 88.25 166 PRO A CA 1
ATOM 1215 C C . PRO A 1 166 ? 7.292 9.051 13.717 1.00 88.25 166 PRO A C 1
ATOM 1217 O O . PRO A 1 166 ? 8.369 9.484 14.125 1.00 88.25 166 PRO A O 1
ATOM 1220 N N . VAL A 1 167 ? 6.789 9.412 12.534 1.00 84.62 167 VAL A N 1
ATOM 1221 C CA . VAL A 1 167 ? 7.428 10.375 11.634 1.00 84.62 167 VAL A CA 1
ATOM 1222 C C . VAL A 1 167 ? 6.871 11.774 11.913 1.00 84.62 167 VAL A C 1
ATOM 1224 O O . VAL A 1 167 ? 5.650 11.930 11.922 1.00 84.62 167 VAL A O 1
ATOM 1227 N N . PRO A 1 168 ? 7.728 12.798 12.099 1.00 82.25 168 PRO A N 1
ATOM 1228 C CA . PRO A 1 168 ? 7.271 14.170 12.280 1.00 82.25 168 PRO A CA 1
ATOM 1229 C C . PRO A 1 168 ? 6.453 14.678 11.092 1.00 82.25 168 PRO A C 1
ATOM 1231 O O . PRO A 1 168 ? 6.787 14.414 9.934 1.00 82.25 168 PRO A O 1
ATOM 1234 N N . ASP A 1 169 ? 5.431 15.475 11.390 1.00 82.19 169 ASP A N 1
ATOM 1235 C CA . ASP A 1 169 ? 4.617 16.153 10.389 1.00 82.19 169 ASP A CA 1
ATOM 1236 C C . ASP A 1 169 ? 5.474 16.974 9.413 1.00 82.19 169 ASP A C 1
ATOM 1238 O O . ASP A 1 169 ? 6.421 17.670 9.791 1.00 82.19 169 ASP A O 1
ATOM 1242 N N . SER A 1 170 ? 5.105 16.935 8.133 1.00 75.19 170 SER A N 1
ATOM 1243 C CA . SER A 1 170 ? 5.689 17.822 7.127 1.00 75.19 170 SER A CA 1
ATOM 1244 C C . SER A 1 170 ? 4.896 19.116 7.047 1.00 75.19 170 SER A C 1
ATOM 1246 O O . SER A 1 170 ? 3.707 19.100 6.735 1.00 75.19 170 SER A O 1
ATOM 1248 N N . VAL A 1 171 ? 5.572 20.238 7.287 1.00 71.94 171 VAL A N 1
ATOM 1249 C CA . VAL A 1 171 ? 4.980 21.575 7.205 1.00 71.94 171 VAL A CA 1
ATOM 1250 C C . VAL A 1 171 ? 5.368 22.216 5.880 1.00 71.94 171 VAL A C 1
ATOM 1252 O O . VAL A 1 171 ? 6.548 22.330 5.555 1.00 71.94 171 VAL A O 1
ATOM 1255 N N . SER A 1 172 ? 4.367 22.654 5.125 1.00 67.88 172 SER A N 1
ATOM 1256 C CA . SER A 1 172 ? 4.528 23.372 3.861 1.00 67.88 172 SER A CA 1
ATOM 1257 C C . SER A 1 172 ? 3.680 24.642 3.851 1.00 67.88 172 SER A C 1
ATOM 1259 O O . SER A 1 172 ? 2.873 24.883 4.752 1.00 67.88 172 SER A O 1
ATOM 1261 N N . SER A 1 173 ? 3.814 25.436 2.787 1.00 63.12 173 SER A N 1
ATOM 1262 C CA . SER A 1 173 ? 2.932 26.586 2.547 1.00 63.12 173 SER A CA 1
ATOM 1263 C C . SER A 1 173 ? 1.450 26.196 2.417 1.00 63.12 173 SER A C 1
ATOM 1265 O O . SER A 1 173 ? 0.578 27.007 2.720 1.00 63.12 173 SER A O 1
ATOM 1267 N N . ALA A 1 174 ? 1.165 24.949 2.026 1.00 63.69 174 ALA A N 1
ATOM 1268 C CA . ALA A 1 174 ? -0.185 24.409 1.903 1.00 63.69 174 ALA A CA 1
ATOM 1269 C C . ALA A 1 174 ? -0.766 23.889 3.235 1.00 63.69 174 ALA A C 1
ATOM 1271 O O . ALA A 1 174 ? -1.968 23.645 3.311 1.00 63.69 174 ALA A O 1
ATOM 1272 N N . GLY A 1 175 ? 0.055 23.742 4.283 1.00 67.81 175 GLY A N 1
ATOM 1273 C CA . GLY A 1 175 ? -0.354 23.246 5.600 1.00 67.81 175 GLY A CA 1
ATOM 1274 C C . GLY A 1 175 ? 0.508 22.095 6.124 1.00 67.81 175 GLY A C 1
ATOM 1275 O O . GLY A 1 175 ? 1.605 21.844 5.614 1.00 67.81 175 GLY A O 1
ATOM 1276 N N . SER A 1 176 ? 0.009 21.415 7.162 1.00 72.25 176 SER A N 1
ATOM 1277 C CA . SER A 1 176 ? 0.677 20.265 7.796 1.00 72.25 176 SER A CA 1
ATOM 1278 C C . SER A 1 176 ? 0.147 18.939 7.252 1.00 72.25 176 SER A C 1
ATOM 1280 O O . SER A 1 176 ? -1.068 18.758 7.158 1.00 72.25 176 SER A O 1
ATOM 1282 N N . SER A 1 177 ? 1.051 18.017 6.910 1.00 77.44 177 SER A N 1
ATOM 1283 C CA . SER A 1 177 ? 0.737 16.645 6.485 1.00 77.44 177 SER A CA 1
ATOM 1284 C C . SER A 1 177 ? 1.294 15.634 7.483 1.00 77.44 177 SER A C 1
ATOM 1286 O O . SER A 1 177 ? 2.484 15.679 7.806 1.00 77.44 177 SER A O 1
ATOM 1288 N N . GLN A 1 178 ? 0.435 14.720 7.932 1.00 84.12 178 GLN A N 1
ATOM 1289 C CA . GLN A 1 178 ? 0.788 13.635 8.847 1.00 84.12 178 GLN A CA 1
ATOM 1290 C C . GLN A 1 178 ? 1.242 12.388 8.082 1.00 84.12 178 GLN A C 1
ATOM 1292 O O . GLN A 1 178 ? 0.816 12.147 6.953 1.00 84.12 178 GLN A O 1
ATOM 1297 N N . HIS A 1 179 ? 2.084 11.580 8.729 1.00 85.31 179 HIS A N 1
ATOM 1298 C CA . HIS A 1 179 ? 2.726 10.401 8.136 1.00 85.31 179 HIS A CA 1
ATOM 1299 C C . HIS A 1 179 ? 2.494 9.151 9.002 1.00 85.31 179 HIS A C 1
ATOM 1301 O O . HIS A 1 179 ? 3.419 8.691 9.677 1.00 85.31 179 HIS A O 1
ATOM 1307 N N . PRO A 1 180 ? 1.254 8.630 9.048 1.00 91.31 180 PRO A N 1
ATOM 1308 C CA . PRO A 1 180 ? 0.892 7.519 9.922 1.00 91.31 180 PRO A CA 1
ATOM 1309 C C . PRO A 1 180 ? 1.533 6.193 9.500 1.00 91.31 180 PRO A C 1
ATOM 1311 O O . PRO A 1 180 ? 1.645 5.881 8.318 1.00 91.31 180 PRO A O 1
ATOM 1314 N N . PHE A 1 181 ? 1.903 5.370 10.475 1.00 94.31 181 PHE A N 1
ATOM 1315 C CA . PHE A 1 181 ? 2.216 3.955 10.290 1.00 94.31 181 PHE A CA 1
ATOM 1316 C C . PHE A 1 181 ? 1.017 3.132 10.741 1.00 94.31 181 PHE A C 1
ATOM 1318 O O . PHE A 1 181 ? 0.434 3.442 11.777 1.00 94.31 181 PHE A O 1
ATOM 1325 N N . TYR A 1 182 ? 0.689 2.062 10.020 1.00 96.00 182 TYR A N 1
ATOM 1326 C CA . TYR A 1 182 ? -0.453 1.203 10.343 1.00 96.00 182 TYR A CA 1
ATOM 1327 C C . TYR A 1 182 ? 0.008 -0.202 10.679 1.00 96.00 182 TYR A C 1
ATOM 1329 O O . TYR A 1 182 ? 0.626 -0.855 9.842 1.00 96.00 182 TYR A O 1
ATOM 1337 N N . THR A 1 183 ? -0.300 -0.664 11.887 1.00 96.25 183 THR A N 1
ATOM 1338 C CA . THR A 1 183 ? 0.175 -1.946 12.421 1.00 96.25 183 THR A CA 1
ATOM 1339 C C . THR A 1 183 ? -0.981 -2.914 12.597 1.00 96.25 183 THR A C 1
ATOM 1341 O O . THR A 1 183 ? -2.027 -2.533 13.113 1.00 96.25 183 THR A O 1
ATOM 1344 N N . PHE A 1 184 ? -0.781 -4.171 12.214 1.00 94.69 184 PHE A N 1
ATOM 1345 C CA . PHE A 1 184 ? -1.749 -5.241 12.431 1.00 94.69 184 PHE A CA 1
ATOM 1346 C C . PHE A 1 184 ? -1.052 -6.579 12.660 1.00 94.69 184 PHE A C 1
ATOM 1348 O O . PHE A 1 184 ? 0.118 -6.763 12.320 1.00 94.69 184 PHE A O 1
ATOM 1355 N N . THR A 1 185 ? -1.772 -7.529 13.253 1.00 92.12 185 THR A N 1
ATOM 1356 C CA . THR A 1 185 ? -1.275 -8.891 13.473 1.00 92.12 185 THR A CA 1
ATOM 1357 C C . THR A 1 185 ? -2.082 -9.876 12.645 1.00 92.12 185 THR A C 1
ATOM 1359 O O . THR A 1 185 ? -3.306 -9.793 12.572 1.00 92.12 185 THR A O 1
ATOM 1362 N N . TRP A 1 186 ? -1.392 -10.807 11.991 1.00 87.88 186 TRP A N 1
ATOM 1363 C CA . TRP A 1 186 ? -2.014 -11.815 11.144 1.00 87.88 186 TRP A CA 1
ATOM 1364 C C . TRP A 1 186 ? -1.574 -13.216 11.559 1.00 87.88 186 TRP A C 1
ATOM 1366 O O . TRP A 1 186 ? -0.380 -13.500 11.679 1.00 87.88 186 TRP A O 1
ATOM 1376 N N . GLY A 1 187 ? -2.560 -14.081 11.798 1.00 77.50 187 GLY A N 1
ATOM 1377 C CA . GLY A 1 187 ? -2.356 -15.442 12.291 1.00 77.50 187 GLY A CA 1
ATOM 1378 C C . GLY A 1 187 ? -2.257 -16.515 11.210 1.00 77.50 187 GLY A C 1
ATOM 1379 O O . GLY A 1 187 ? -1.692 -17.557 11.499 1.00 77.50 187 GLY A O 1
ATOM 1380 N N . GLY A 1 188 ? -2.740 -16.264 9.983 1.00 65.81 188 GLY A N 1
ATOM 1381 C CA . GLY A 1 188 ? -2.974 -17.317 8.985 1.00 65.81 188 GLY A CA 1
ATOM 1382 C C . GLY A 1 188 ? -4.035 -18.307 9.486 1.00 65.81 188 GLY A C 1
ATOM 1383 O O . GLY A 1 188 ? -3.831 -18.976 10.487 1.00 65.81 188 GLY A O 1
ATOM 1384 N N . GLY A 1 189 ? -5.194 -18.378 8.836 1.00 54.25 189 GLY A N 1
ATOM 1385 C CA . GLY A 1 189 ? -6.378 -19.094 9.343 1.00 54.25 189 GLY A CA 1
ATOM 1386 C C . GLY A 1 189 ? -6.314 -20.632 9.402 1.00 54.25 189 GLY A C 1
ATOM 1387 O O . GLY A 1 189 ? -7.366 -21.253 9.299 1.00 54.25 189 GLY A O 1
ATOM 1388 N N . GLU A 1 190 ? -5.140 -21.257 9.538 1.00 51.62 190 GLU A N 1
ATOM 1389 C CA . GLU A 1 190 ? -4.988 -22.716 9.672 1.00 51.62 190 GLU A CA 1
ATOM 1390 C C . GLU A 1 190 ? -4.792 -23.147 11.134 1.00 51.62 190 GLU A C 1
ATOM 1392 O O . GLU A 1 190 ? -3.981 -22.573 11.863 1.00 51.62 190 GLU A O 1
ATOM 1397 N N . GLU A 1 191 ? -5.511 -24.204 11.534 1.00 51.06 191 GLU A N 1
ATOM 1398 C CA . GLU A 1 191 ? -5.564 -24.769 12.897 1.00 51.06 191 GLU A CA 1
ATOM 1399 C C . GLU A 1 191 ? -4.207 -25.257 13.449 1.00 51.06 191 GLU A C 1
ATOM 1401 O O . GLU A 1 191 ? -4.077 -25.393 14.662 1.00 51.06 191 GLU A O 1
ATOM 1406 N N . ASP A 1 192 ? -3.183 -25.430 12.602 1.00 48.91 192 ASP A N 1
ATOM 1407 C CA . ASP A 1 192 ? -1.845 -25.921 12.982 1.00 48.91 192 ASP A CA 1
ATOM 1408 C C . ASP A 1 192 ? -0.692 -24.921 12.694 1.00 48.91 192 ASP A C 1
ATOM 1410 O O . ASP A 1 192 ? 0.486 -25.292 12.630 1.00 48.91 192 ASP A O 1
ATOM 1414 N N . ALA A 1 193 ? -0.981 -23.623 12.524 1.00 49.72 193 ALA A N 1
ATOM 1415 C CA . ALA A 1 193 ? 0.040 -22.628 12.170 1.00 49.72 193 ALA A CA 1
ATOM 1416 C C . ALA A 1 193 ? 0.808 -22.031 13.389 1.00 49.72 193 ALA A C 1
ATOM 1418 O O . ALA A 1 193 ? 0.206 -21.410 14.265 1.00 49.72 193 ALA A O 1
ATOM 1419 N N . PRO A 1 194 ? 2.161 -22.106 13.445 1.00 52.44 194 PRO A N 1
ATOM 1420 C CA . PRO A 1 194 ? 2.974 -21.445 14.476 1.00 52.44 194 PRO A CA 1
ATOM 1421 C C . PRO A 1 194 ? 3.061 -19.916 14.296 1.00 52.44 194 PRO A C 1
ATOM 1423 O O . PRO A 1 194 ? 3.253 -19.448 13.186 1.00 52.44 194 PRO A O 1
ATOM 1426 N N . ALA A 1 195 ? 3.048 -19.158 15.397 1.00 64.75 195 ALA A N 1
ATOM 1427 C CA . ALA A 1 195 ? 3.379 -17.726 15.540 1.00 64.75 195 ALA A CA 1
ATOM 1428 C C . ALA A 1 195 ? 2.621 -16.707 14.648 1.00 64.75 195 ALA A C 1
ATOM 1430 O O . ALA A 1 195 ? 2.897 -16.529 13.459 1.00 64.75 195 ALA A O 1
ATOM 1431 N N . THR A 1 196 ? 1.742 -15.928 15.288 1.00 79.31 196 THR A N 1
ATOM 1432 C CA . THR A 1 196 ? 1.182 -14.676 14.755 1.00 79.31 196 THR A CA 1
ATOM 1433 C C . THR A 1 196 ? 2.289 -13.756 14.250 1.00 79.31 196 THR A C 1
ATOM 1435 O O . THR A 1 196 ? 3.276 -13.522 14.948 1.00 79.31 196 THR A O 1
ATOM 1438 N N . THR A 1 197 ? 2.119 -13.205 13.052 1.00 86.06 197 THR A N 1
ATOM 1439 C CA . THR A 1 197 ? 3.071 -12.261 12.467 1.00 86.06 197 THR A CA 1
ATOM 1440 C C . THR A 1 197 ? 2.555 -10.837 12.618 1.00 86.06 197 THR A C 1
ATOM 1442 O O . THR A 1 197 ? 1.439 -10.539 12.195 1.00 86.06 197 THR A O 1
ATOM 1445 N N . THR A 1 198 ? 3.377 -9.947 13.169 1.00 91.38 198 THR A N 1
ATOM 1446 C CA . THR A 1 198 ? 3.092 -8.509 13.204 1.00 91.38 198 THR A CA 1
ATOM 1447 C C . THR A 1 198 ? 3.598 -7.852 11.926 1.00 91.38 198 THR A C 1
ATOM 1449 O O . THR A 1 198 ? 4.728 -8.083 11.489 1.00 91.38 198 THR A O 1
ATOM 1452 N N . LEU A 1 199 ? 2.751 -7.040 11.309 1.00 93.06 199 LEU A N 1
ATOM 1453 C CA . LEU A 1 199 ? 3.009 -6.341 10.060 1.00 93.06 199 LEU A CA 1
ATOM 1454 C C . LEU A 1 199 ? 2.753 -4.853 10.255 1.00 93.06 199 LEU A C 1
ATOM 1456 O O . LEU A 1 199 ? 1.858 -4.469 11.009 1.00 93.06 199 LEU A O 1
ATOM 1460 N N . GLN A 1 200 ? 3.525 -4.019 9.565 1.00 95.19 200 GLN A N 1
ATOM 1461 C CA . GLN A 1 200 ? 3.361 -2.575 9.633 1.00 95.19 200 GLN A CA 1
ATOM 1462 C C . GLN A 1 200 ? 3.587 -1.913 8.281 1.00 95.19 200 GLN A C 1
ATOM 1464 O O . GLN A 1 200 ? 4.626 -2.100 7.651 1.00 95.19 200 GLN A O 1
ATOM 1469 N N . TRP A 1 201 ? 2.621 -1.107 7.857 1.00 96.38 201 TRP A N 1
ATOM 1470 C CA . TRP A 1 201 ? 2.803 -0.147 6.780 1.00 96.38 201 TRP A CA 1
ATOM 1471 C C . TRP A 1 201 ? 3.583 1.053 7.300 1.00 96.38 201 TRP A C 1
ATOM 1473 O O . TRP A 1 201 ? 3.138 1.724 8.229 1.00 96.38 201 TRP A O 1
ATOM 1483 N N . GLN A 1 202 ? 4.727 1.327 6.683 1.00 93.06 202 GLN A N 1
ATOM 1484 C CA . GLN A 1 202 ? 5.620 2.423 7.039 1.00 93.06 202 GLN A CA 1
ATOM 1485 C C . GLN A 1 202 ? 5.777 3.389 5.866 1.00 93.06 202 GLN A C 1
ATOM 1487 O O . GLN A 1 202 ? 5.991 2.967 4.728 1.00 93.06 202 GLN A O 1
ATOM 1492 N N . ILE A 1 203 ? 5.725 4.686 6.154 1.00 87.62 203 ILE A N 1
ATOM 1493 C CA . ILE A 1 203 ? 6.045 5.761 5.211 1.00 87.62 203 ILE A CA 1
ATOM 1494 C C . ILE A 1 203 ? 7.364 6.418 5.614 1.00 87.62 203 ILE A C 1
ATOM 1496 O O . ILE A 1 203 ? 7.626 6.668 6.786 1.00 87.62 203 ILE A O 1
ATOM 1500 N N . GLN A 1 204 ? 8.223 6.714 4.642 1.00 82.06 204 GLN A N 1
ATOM 1501 C CA . GLN A 1 204 ? 9.516 7.356 4.899 1.00 82.06 204 GLN A CA 1
ATOM 1502 C C . GLN A 1 204 ? 9.717 8.513 3.934 1.00 82.06 204 GLN A C 1
ATOM 1504 O O . GLN A 1 204 ? 10.416 8.350 2.926 1.00 82.06 204 GLN A O 1
ATOM 1509 N N . PRO A 1 205 ? 9.139 9.689 4.242 1.00 74.75 205 PRO A N 1
ATOM 1510 C CA . PRO A 1 205 ? 9.192 10.840 3.352 1.00 74.75 205 PRO A CA 1
ATOM 1511 C C . PRO A 1 205 ? 10.635 11.211 2.995 1.00 74.75 205 PRO A C 1
ATOM 1513 O O . PRO A 1 205 ? 10.978 11.284 1.821 1.00 74.75 205 PRO A O 1
ATOM 1516 N N . LEU A 1 206 ? 11.513 11.304 4.003 1.00 69.81 206 LEU A N 1
ATOM 1517 C CA . LEU A 1 206 ? 12.916 11.699 3.824 1.00 69.81 206 LEU A CA 1
ATOM 1518 C C . LEU A 1 206 ? 13.796 10.627 3.168 1.00 69.81 206 LEU A C 1
ATOM 1520 O O . LEU A 1 206 ? 14.789 10.960 2.523 1.00 69.81 206 LEU A O 1
ATOM 1524 N N . GLY A 1 207 ? 13.486 9.348 3.385 1.00 71.12 207 GLY A N 1
ATOM 1525 C CA . GLY A 1 207 ? 14.288 8.242 2.859 1.00 71.12 207 GLY A CA 1
ATOM 1526 C C . GLY A 1 207 ? 13.937 7.922 1.413 1.00 71.12 207 GLY A C 1
ATOM 1527 O O . GLY A 1 207 ? 14.819 7.731 0.582 1.00 71.12 207 GLY A O 1
ATOM 1528 N N . THR A 1 208 ? 12.636 7.884 1.126 1.00 72.69 208 THR A N 1
ATOM 1529 C CA . THR A 1 208 ? 12.080 7.132 -0.006 1.00 72.69 208 THR A CA 1
ATOM 1530 C C . THR A 1 208 ? 11.018 7.902 -0.791 1.00 72.69 208 THR A C 1
ATOM 1532 O O . THR A 1 208 ? 10.574 7.455 -1.850 1.00 72.69 208 THR A O 1
ATOM 1535 N N . GLY A 1 209 ? 10.649 9.079 -0.282 1.00 71.38 209 GLY A N 1
ATOM 1536 C CA . GLY A 1 209 ? 9.602 9.945 -0.795 1.00 71.38 209 GLY A CA 1
ATOM 1537 C C . GLY A 1 209 ? 8.266 9.780 -0.058 1.00 71.38 209 GLY A C 1
ATOM 1538 O O . GLY A 1 209 ? 7.978 8.716 0.488 1.00 71.38 209 GLY A O 1
ATOM 1539 N N . PRO A 1 210 ? 7.419 10.827 -0.039 1.00 70.94 210 PRO A N 1
ATOM 1540 C CA . PRO A 1 210 ? 6.143 10.846 0.686 1.00 70.94 210 PRO A CA 1
ATOM 1541 C C . PRO A 1 210 ? 5.031 10.052 -0.014 1.00 70.94 210 PRO A C 1
ATOM 1543 O O . PRO A 1 210 ? 3.919 9.958 0.488 1.00 70.94 210 PRO A O 1
ATOM 1546 N N . LEU A 1 211 ? 5.307 9.509 -1.198 1.00 81.50 211 LEU A N 1
ATOM 1547 C CA . LEU A 1 211 ? 4.335 8.824 -2.049 1.00 81.50 211 LEU A CA 1
ATOM 1548 C C . LEU A 1 211 ? 4.512 7.299 -2.026 1.00 81.50 211 LEU A C 1
ATOM 1550 O O . LEU A 1 211 ? 3.991 6.605 -2.899 1.00 81.50 211 LEU A O 1
ATOM 1554 N N . ARG A 1 212 ? 5.269 6.773 -1.054 1.00 88.38 212 ARG A N 1
ATOM 1555 C CA . ARG A 1 212 ? 5.567 5.346 -0.924 1.00 88.38 212 ARG A CA 1
ATOM 1556 C C . ARG A 1 212 ? 5.258 4.840 0.478 1.00 88.38 212 ARG A C 1
ATOM 1558 O O . ARG A 1 212 ? 5.742 5.401 1.457 1.00 88.38 212 ARG A O 1
ATOM 1565 N N . TYR A 1 213 ? 4.527 3.733 0.537 1.00 92.56 213 TYR A N 1
ATOM 1566 C CA . TYR A 1 213 ? 4.349 2.934 1.744 1.00 92.56 213 TYR A CA 1
ATOM 1567 C C . TYR A 1 213 ? 5.003 1.566 1.555 1.00 92.56 213 TYR A C 1
ATOM 1569 O O . TYR A 1 213 ? 4.817 0.923 0.524 1.00 92.56 213 TYR A O 1
ATOM 1577 N N . THR A 1 214 ? 5.742 1.109 2.559 1.00 94.06 214 THR A N 1
ATOM 1578 C CA . THR A 1 214 ? 6.369 -0.216 2.590 1.00 94.06 214 THR A CA 1
ATOM 1579 C C . THR A 1 214 ? 5.731 -1.028 3.709 1.00 94.06 214 THR A C 1
ATOM 1581 O O . THR A 1 214 ? 5.743 -0.598 4.860 1.00 94.06 214 THR A O 1
ATOM 1584 N N . LEU A 1 215 ? 5.174 -2.194 3.392 1.00 95.00 215 LEU A N 1
ATOM 1585 C CA . LEU A 1 215 ? 4.707 -3.154 4.387 1.00 95.00 215 LEU A CA 1
ATOM 1586 C C . LEU A 1 215 ? 5.889 -4.010 4.830 1.00 95.00 215 LEU A C 1
ATOM 1588 O O . LEU A 1 215 ? 6.466 -4.730 4.014 1.00 95.00 215 LEU A O 1
ATOM 1592 N N . VAL A 1 216 ? 6.223 -3.966 6.114 1.00 92.56 216 VAL A N 1
ATOM 1593 C CA . VAL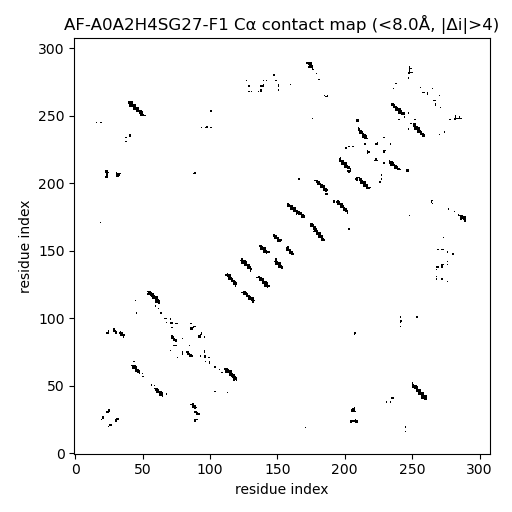 A 1 216 ? 7.315 -4.748 6.703 1.00 92.56 216 VAL A CA 1
ATOM 1594 C C . VAL A 1 216 ? 6.792 -5.699 7.769 1.00 92.56 216 VAL A C 1
ATOM 1596 O O . VAL A 1 216 ? 5.800 -5.425 8.446 1.00 92.56 216 VAL A O 1
ATOM 1599 N N . ARG A 1 217 ? 7.468 -6.835 7.925 1.00 90.50 217 ARG A N 1
ATOM 1600 C CA . ARG A 1 217 ? 7.290 -7.728 9.069 1.00 90.50 217 ARG A CA 1
ATOM 1601 C C . ARG A 1 217 ? 8.085 -7.191 10.256 1.00 90.50 217 ARG A C 1
ATOM 1603 O O . ARG A 1 217 ? 9.286 -6.994 10.124 1.00 90.50 217 ARG A O 1
ATOM 1610 N N . ILE A 1 218 ? 7.428 -7.020 11.400 1.00 86.81 218 ILE A N 1
ATOM 1611 C CA . ILE A 1 218 ? 8.081 -6.662 12.665 1.00 86.81 218 ILE A CA 1
ATOM 1612 C C . ILE A 1 218 ? 8.293 -7.940 13.476 1.00 86.81 218 ILE A C 1
ATOM 1614 O O . ILE A 1 218 ? 7.403 -8.792 13.557 1.00 86.81 218 ILE A O 1
ATOM 1618 N N . ASP A 1 219 ? 9.482 -8.091 14.051 1.00 75.62 219 ASP A N 1
ATOM 1619 C CA . ASP A 1 219 ? 9.788 -9.198 14.948 1.00 75.62 219 ASP A CA 1
ATOM 1620 C C . ASP A 1 219 ? 9.061 -9.068 16.304 1.00 75.62 219 ASP A C 1
ATOM 1622 O O . ASP A 1 219 ? 8.575 -8.008 16.701 1.00 75.62 219 ASP A O 1
ATOM 1626 N N . ALA A 1 220 ? 8.964 -10.173 17.049 1.00 58.09 220 ALA A N 1
ATOM 1627 C CA . ALA A 1 220 ? 8.286 -10.196 18.350 1.00 58.09 220 ALA A CA 1
ATOM 1628 C C . ALA A 1 220 ? 8.971 -9.313 19.418 1.00 58.09 220 ALA A C 1
ATOM 1630 O O . ALA A 1 220 ? 8.378 -9.043 20.460 1.00 58.09 220 ALA A O 1
ATOM 1631 N N . ALA A 1 221 ? 10.203 -8.854 19.168 1.00 55.19 221 ALA A N 1
ATOM 1632 C CA . ALA A 1 221 ? 10.922 -7.930 20.039 1.00 55.19 221 ALA A CA 1
ATOM 1633 C C . ALA A 1 221 ? 10.503 -6.463 19.826 1.00 55.19 221 ALA A C 1
ATOM 1635 O O . ALA A 1 221 ? 10.996 -5.587 20.540 1.00 55.19 221 ALA A O 1
ATOM 1636 N N . GLY A 1 222 ? 9.622 -6.184 18.854 1.00 52.16 222 GLY A N 1
ATOM 1637 C CA . GLY A 1 222 ? 9.186 -4.828 18.521 1.00 52.16 222 GLY A CA 1
ATOM 1638 C C . GLY A 1 222 ? 10.326 -3.949 18.009 1.00 52.16 222 GLY A C 1
ATOM 1639 O O . GLY A 1 222 ? 10.176 -2.728 17.940 1.00 52.16 222 GLY A O 1
ATOM 1640 N N . ARG A 1 223 ? 11.474 -4.548 17.665 1.00 48.84 223 ARG A N 1
ATOM 1641 C CA . ARG A 1 223 ? 12.566 -3.827 17.031 1.00 48.84 223 ARG A CA 1
ATOM 1642 C C . ARG A 1 223 ? 12.211 -3.778 15.562 1.00 48.84 223 ARG A C 1
ATOM 1644 O O . ARG A 1 223 ? 12.459 -4.710 14.808 1.00 48.84 223 ARG A O 1
ATOM 1651 N N . ALA A 1 224 ? 11.618 -2.660 15.158 1.00 49.09 224 ALA A N 1
ATOM 1652 C CA . ALA A 1 224 ? 11.783 -2.241 13.784 1.00 49.09 224 ALA A CA 1
ATOM 1653 C C . ALA A 1 224 ? 13.299 -2.232 13.537 1.00 49.09 224 ALA A C 1
ATOM 1655 O O . ALA A 1 224 ? 14.015 -1.437 14.152 1.00 49.09 224 ALA A O 1
ATOM 1656 N N . GLU A 1 225 ? 13.796 -3.148 12.699 1.00 52.03 225 GLU A N 1
ATOM 1657 C CA . GLU A 1 225 ? 15.039 -2.887 11.980 1.00 52.03 225 GLU A CA 1
ATOM 1658 C C . GLU A 1 225 ? 14.969 -1.447 11.493 1.00 52.03 225 GLU A C 1
ATOM 1660 O O . GLU A 1 225 ? 13.879 -1.008 11.109 1.00 52.03 225 GLU A O 1
ATOM 1665 N N . ASP A 1 226 ? 16.086 -0.722 11.614 1.00 55.59 226 ASP A N 1
ATOM 1666 C CA . ASP A 1 226 ? 16.192 0.708 11.334 1.00 55.59 226 ASP A CA 1
ATOM 1667 C C . ASP A 1 226 ? 15.192 1.088 10.246 1.00 55.59 226 ASP A C 1
ATOM 1669 O O . ASP A 1 226 ? 15.368 0.666 9.102 1.00 55.59 226 ASP A O 1
ATOM 1673 N N . ALA A 1 227 ? 14.096 1.778 10.611 1.00 56.62 227 ALA A N 1
ATOM 1674 C CA . ALA A 1 227 ? 12.949 1.904 9.707 1.00 56.62 227 ALA A CA 1
ATOM 1675 C C . ALA A 1 227 ? 13.432 2.409 8.342 1.00 56.62 227 ALA A C 1
ATOM 1677 O O . ALA A 1 227 ? 13.034 1.899 7.310 1.00 56.62 227 ALA A O 1
ATOM 1678 N N . SER A 1 228 ? 14.418 3.301 8.352 1.00 58.31 228 SER A N 1
ATOM 1679 C CA . SER A 1 228 ? 15.176 3.822 7.214 1.00 58.31 228 SER A CA 1
ATOM 1680 C C . SER A 1 228 ? 15.686 2.805 6.170 1.00 58.31 228 SER A C 1
ATOM 1682 O O . SER A 1 228 ? 15.935 3.212 5.034 1.00 58.31 228 SER A O 1
ATOM 1684 N N . SER A 1 229 ? 15.901 1.529 6.514 1.00 66.25 229 SER A N 1
ATOM 1685 C CA . SER A 1 229 ? 16.413 0.492 5.607 1.00 66.25 229 SER A CA 1
ATOM 1686 C C . SER A 1 229 ? 16.047 -0.928 6.082 1.00 66.25 229 SER A C 1
ATOM 1688 O O . SER A 1 229 ? 16.925 -1.646 6.567 1.00 66.25 229 SER A O 1
ATOM 1690 N N . PRO A 1 230 ? 14.783 -1.366 5.921 1.00 73.56 230 PRO A N 1
ATOM 1691 C CA . PRO A 1 230 ? 14.374 -2.715 6.301 1.00 73.56 230 PRO A CA 1
ATOM 1692 C C . PRO A 1 230 ? 15.071 -3.755 5.419 1.00 73.56 230 PRO A C 1
ATOM 1694 O O . PRO A 1 230 ? 15.257 -3.527 4.216 1.00 73.56 230 PRO A O 1
ATOM 1697 N N . ALA A 1 231 ? 15.424 -4.910 5.988 1.00 80.12 231 ALA A N 1
ATOM 1698 C CA . ALA A 1 231 ? 16.026 -5.981 5.209 1.00 80.12 231 ALA A CA 1
ATOM 1699 C C . ALA A 1 231 ? 15.048 -6.474 4.120 1.00 80.12 231 ALA A C 1
ATOM 1701 O O . ALA A 1 231 ? 13.846 -6.596 4.400 1.00 80.12 231 ALA A O 1
ATOM 1702 N N . PRO A 1 232 ? 15.502 -6.747 2.879 1.00 80.69 232 PRO A N 1
ATOM 1703 C CA . PRO A 1 232 ? 14.623 -7.086 1.757 1.00 80.69 232 PRO A CA 1
ATOM 1704 C C . PRO A 1 232 ? 13.628 -8.210 2.067 1.00 80.69 232 PRO A C 1
ATOM 1706 O O . PRO A 1 232 ? 12.458 -8.126 1.707 1.00 80.69 232 PRO A O 1
ATOM 1709 N N . GLU A 1 233 ? 14.054 -9.233 2.799 1.00 82.94 233 GLU A N 1
ATOM 1710 C CA . GLU A 1 233 ? 13.257 -10.393 3.188 1.00 82.94 233 GLU A CA 1
ATOM 1711 C C . GLU A 1 233 ? 12.142 -10.085 4.195 1.00 82.94 233 GLU A C 1
ATOM 1713 O O . GLU A 1 233 ? 11.200 -10.877 4.322 1.00 82.94 233 GLU A O 1
ATOM 1718 N N . SER A 1 234 ? 12.231 -8.964 4.919 1.00 87.50 234 SER A N 1
ATOM 1719 C CA . SER A 1 234 ? 11.197 -8.499 5.850 1.00 87.50 234 SER A CA 1
ATOM 1720 C C . SER A 1 234 ? 10.075 -7.749 5.128 1.00 87.50 234 SER A C 1
ATOM 1722 O O . SER A 1 234 ? 8.938 -7.734 5.612 1.00 87.50 234 SER A O 1
ATOM 1724 N N . ILE A 1 235 ? 10.364 -7.192 3.946 1.00 91.25 235 ILE A N 1
ATOM 1725 C CA . ILE A 1 235 ? 9.410 -6.454 3.120 1.00 91.25 235 ILE A CA 1
ATOM 1726 C C . ILE A 1 235 ? 8.376 -7.428 2.548 1.00 91.25 235 ILE A C 1
ATOM 1728 O O . ILE A 1 235 ? 8.710 -8.436 1.923 1.00 91.25 235 ILE A O 1
ATOM 1732 N N . ARG A 1 236 ? 7.095 -7.128 2.755 1.00 92.38 236 ARG A N 1
ATOM 1733 C CA . ARG A 1 236 ? 5.962 -7.931 2.271 1.00 92.38 236 ARG A CA 1
ATOM 1734 C C . ARG A 1 236 ? 5.194 -7.277 1.146 1.00 92.38 236 ARG A C 1
ATOM 1736 O O . ARG A 1 236 ? 4.576 -8.002 0.390 1.00 92.38 236 ARG A O 1
ATOM 1743 N N . ALA A 1 237 ? 5.221 -5.957 1.038 1.00 94.62 237 ALA A N 1
ATOM 1744 C CA . ALA A 1 237 ? 4.604 -5.248 -0.070 1.00 94.62 237 ALA A CA 1
ATOM 1745 C C . ALA A 1 237 ? 5.143 -3.824 -0.158 1.00 94.62 237 ALA A C 1
ATOM 1747 O O . ALA A 1 237 ? 5.630 -3.272 0.832 1.00 94.62 237 ALA A O 1
ATOM 1748 N N . ILE A 1 238 ? 5.031 -3.217 -1.335 1.00 94.44 238 ILE A N 1
ATOM 1749 C CA . ILE A 1 238 ? 5.366 -1.806 -1.538 1.00 94.44 238 ILE A CA 1
ATOM 1750 C C . ILE A 1 238 ? 4.255 -1.162 -2.352 1.00 94.44 238 ILE A C 1
ATOM 1752 O O . ILE A 1 238 ? 3.986 -1.568 -3.476 1.00 94.44 238 ILE A O 1
ATOM 1756 N N . TYR A 1 239 ? 3.631 -0.130 -1.799 1.00 93.75 239 TYR A N 1
ATOM 1757 C CA . TYR A 1 239 ? 2.721 0.731 -2.534 1.00 93.75 239 TYR A CA 1
ATOM 1758 C C . TYR A 1 239 ? 3.456 1.978 -3.017 1.00 93.75 239 TYR A C 1
ATOM 1760 O O . TYR A 1 239 ? 4.074 2.693 -2.225 1.00 93.75 239 TYR A O 1
ATOM 1768 N N . HIS A 1 240 ? 3.333 2.265 -4.309 1.00 89.88 240 HIS A N 1
ATOM 1769 C CA . HIS A 1 240 ? 3.752 3.517 -4.918 1.00 89.88 240 HIS A CA 1
ATOM 1770 C C . HIS A 1 240 ? 2.541 4.269 -5.434 1.00 89.88 240 HIS A C 1
ATOM 1772 O O . HIS A 1 240 ? 1.800 3.774 -6.279 1.00 89.88 240 HIS A O 1
ATOM 1778 N N . HIS A 1 241 ? 2.383 5.503 -4.989 1.00 85.25 241 HIS A N 1
ATOM 1779 C CA . HIS A 1 241 ? 1.402 6.393 -5.569 1.00 85.25 241 HIS A CA 1
ATOM 1780 C C . HIS A 1 241 ? 1.916 6.989 -6.877 1.00 85.25 241 HIS A C 1
ATOM 1782 O O . HIS A 1 241 ? 3.027 7.514 -6.962 1.00 85.25 241 HIS A O 1
ATOM 1788 N N . THR A 1 242 ? 1.073 6.909 -7.896 1.00 77.06 242 THR A N 1
ATOM 1789 C CA . THR A 1 242 ? 1.303 7.396 -9.249 1.00 77.06 242 THR A CA 1
ATOM 1790 C C . THR A 1 242 ? 0.216 8.423 -9.549 1.00 77.06 242 THR A C 1
ATOM 1792 O O . THR A 1 242 ? -0.906 8.094 -9.931 1.00 77.06 242 THR A O 1
ATOM 1795 N N . GLY A 1 243 ? 0.524 9.695 -9.315 1.00 62.53 243 GLY A N 1
ATOM 1796 C CA . GLY A 1 243 ? -0.418 10.795 -9.488 1.00 62.53 243 GLY A CA 1
ATOM 1797 C C . GLY A 1 243 ? 0.304 12.133 -9.597 1.00 62.53 243 GLY A C 1
ATOM 1798 O O . GLY A 1 243 ? 1.468 12.257 -9.223 1.00 62.53 243 GLY A O 1
ATOM 1799 N N . GLN A 1 244 ? -0.379 13.150 -10.125 1.00 56.44 244 GLN A N 1
ATOM 1800 C CA . GLN A 1 244 ? 0.177 14.509 -10.210 1.00 56.44 244 GLN A CA 1
ATOM 1801 C C . GLN A 1 244 ? 0.162 15.249 -8.861 1.00 56.44 244 GLN A C 1
ATOM 1803 O O . GLN A 1 244 ? 0.761 16.324 -8.743 1.00 56.44 244 GLN A O 1
ATOM 1808 N N . ALA A 1 245 ? -0.513 14.680 -7.858 1.00 61.19 245 ALA A N 1
ATOM 1809 C CA . ALA A 1 245 ? -0.682 15.266 -6.543 1.00 61.19 245 ALA A CA 1
ATOM 1810 C C . ALA A 1 245 ? 0.632 15.283 -5.735 1.00 61.19 245 ALA A C 1
ATOM 1812 O O . ALA A 1 245 ? 1.374 14.300 -5.739 1.00 61.19 245 ALA A O 1
ATOM 1813 N N . PRO A 1 246 ? 0.916 16.372 -4.996 1.00 58.44 246 PRO A N 1
ATOM 1814 C CA . PRO A 1 246 ? 2.093 16.462 -4.129 1.00 58.44 246 PRO A CA 1
ATOM 1815 C C . PRO A 1 246 ? 1.987 15.634 -2.835 1.00 58.44 246 PRO A C 1
ATOM 1817 O O . PRO A 1 246 ? 2.969 15.542 -2.105 1.00 58.44 246 PRO A O 1
ATOM 1820 N N . SER A 1 247 ? 0.820 15.060 -2.523 1.00 67.38 247 SER A N 1
ATOM 1821 C CA . SER A 1 247 ? 0.566 14.342 -1.269 1.00 67.38 247 SER A CA 1
ATOM 1822 C C . SER A 1 247 ? -0.457 13.221 -1.454 1.00 67.38 247 SER A C 1
ATOM 1824 O O . SER A 1 247 ? -1.392 13.361 -2.242 1.00 67.38 247 SER A O 1
ATOM 1826 N N . LEU A 1 248 ? -0.307 12.148 -0.670 1.00 71.94 248 LEU A N 1
ATOM 1827 C CA . LEU A 1 248 ? -1.270 11.043 -0.572 1.00 71.94 248 LEU A CA 1
ATOM 1828 C C . LEU A 1 248 ? -2.625 11.475 -0.003 1.00 71.94 248 LEU A C 1
ATOM 1830 O O . LEU A 1 248 ? -3.635 10.843 -0.304 1.00 71.94 248 LEU A O 1
ATOM 1834 N N . SER A 1 249 ? -2.652 12.557 0.780 1.00 65.00 249 SER A N 1
ATOM 1835 C CA . SER A 1 249 ? -3.881 13.131 1.340 1.00 65.00 249 SER A CA 1
ATOM 1836 C C . SER A 1 249 ? -4.790 13.752 0.275 1.00 65.00 249 SER A C 1
ATOM 1838 O O . SER A 1 249 ? -5.936 14.085 0.555 1.00 65.00 249 SER A O 1
ATOM 1840 N N . LEU A 1 250 ? -4.295 13.941 -0.951 1.00 63.97 250 LEU A N 1
ATOM 1841 C CA . LEU A 1 250 ? -5.094 14.432 -2.066 1.00 63.97 250 LEU A CA 1
ATOM 1842 C C . LEU A 1 250 ? -5.668 13.234 -2.837 1.00 63.97 250 LEU A C 1
ATOM 1844 O O . LEU A 1 250 ? -4.933 12.399 -3.361 1.00 63.97 250 LEU A O 1
ATOM 1848 N N . CYS A 1 251 ? -6.995 13.160 -2.942 1.00 58.78 251 CYS A N 1
ATOM 1849 C CA . CYS A 1 251 ? -7.717 12.022 -3.529 1.00 58.78 251 CYS A CA 1
ATOM 1850 C C . CYS A 1 251 ? -7.552 11.838 -5.053 1.00 58.78 251 CYS A C 1
ATOM 1852 O O . CYS A 1 251 ? -8.210 10.991 -5.643 1.00 58.78 251 CYS A O 1
ATOM 1854 N N . SER A 1 252 ? -6.699 12.604 -5.733 1.00 59.28 252 SER A N 1
ATOM 1855 C CA . SER A 1 252 ? -6.651 12.638 -7.203 1.00 59.28 252 SER A CA 1
ATOM 1856 C C . SER A 1 252 ? -5.639 11.689 -7.855 1.00 59.28 252 SER A C 1
ATOM 1858 O O . SER A 1 252 ? -5.408 11.797 -9.057 1.00 59.28 252 SER A O 1
ATOM 1860 N N . GLY A 1 253 ? -5.015 10.773 -7.109 1.00 62.06 253 GLY A N 1
ATOM 1861 C CA . GLY A 1 253 ? -3.970 9.912 -7.670 1.00 62.06 253 GLY A CA 1
ATOM 1862 C C . GLY A 1 253 ? -4.229 8.411 -7.557 1.00 62.06 253 GLY A C 1
ATOM 1863 O O . GLY A 1 253 ? -4.821 7.922 -6.590 1.00 62.06 253 GLY A O 1
ATOM 1864 N N . GLN A 1 254 ? -3.745 7.705 -8.576 1.00 79.69 254 GLN A N 1
ATOM 1865 C CA . GLN A 1 254 ? -3.701 6.251 -8.686 1.00 79.69 254 GLN A CA 1
ATOM 1866 C C . GLN A 1 254 ? -2.430 5.719 -8.005 1.00 79.69 254 GLN A C 1
ATOM 1868 O O . GLN A 1 254 ? -1.642 6.478 -7.436 1.00 79.69 254 GLN A O 1
ATOM 1873 N N . GLY A 1 255 ? -2.205 4.415 -8.053 1.00 88.06 255 GLY A N 1
ATOM 1874 C CA . GLY A 1 255 ? -0.958 3.820 -7.604 1.00 88.06 255 GLY A CA 1
ATOM 1875 C C . GLY A 1 255 ? -0.773 2.395 -8.089 1.00 88.06 255 GLY A C 1
ATOM 1876 O O . GLY A 1 255 ? -1.625 1.825 -8.767 1.00 88.06 255 GLY A O 1
ATOM 1877 N N . VAL A 1 256 ? 0.356 1.818 -7.709 1.00 91.69 256 VAL A N 1
ATOM 1878 C CA . VAL A 1 256 ? 0.702 0.420 -7.951 1.00 91.69 256 VAL A CA 1
ATOM 1879 C C . VAL A 1 256 ? 1.113 -0.212 -6.634 1.00 91.69 256 VAL A C 1
ATOM 1881 O O . VAL A 1 256 ? 1.807 0.407 -5.825 1.00 91.69 256 VAL A O 1
ATOM 1884 N N . LEU A 1 257 ? 0.667 -1.438 -6.407 1.00 94.38 257 LEU A N 1
ATOM 1885 C CA . LEU A 1 257 ? 0.992 -2.233 -5.236 1.00 94.38 257 LEU A CA 1
ATOM 1886 C C . LEU A 1 257 ? 1.795 -3.453 -5.686 1.00 94.38 257 LEU A C 1
ATOM 1888 O O . LEU A 1 257 ? 1.281 -4.293 -6.416 1.00 94.38 257 LEU A O 1
ATOM 1892 N N . LEU A 1 258 ? 3.048 -3.527 -5.251 1.00 94.62 258 LEU A N 1
ATOM 1893 C CA . LEU A 1 258 ? 3.937 -4.663 -5.456 1.00 94.62 258 LEU A CA 1
ATOM 1894 C C . LEU A 1 258 ? 3.705 -5.686 -4.343 1.00 94.62 258 LEU A C 1
ATOM 1896 O O . LEU A 1 258 ? 3.741 -5.339 -3.158 1.00 94.62 258 LEU A O 1
ATOM 1900 N N . LEU A 1 259 ? 3.500 -6.935 -4.736 1.00 93.12 259 LEU A N 1
ATOM 1901 C CA . LEU A 1 259 ? 3.072 -8.063 -3.918 1.00 93.12 259 LEU A CA 1
ATOM 1902 C C . LEU A 1 259 ? 3.987 -9.263 -4.177 1.00 93.12 259 LEU A C 1
ATOM 1904 O O . LEU A 1 259 ? 4.566 -9.377 -5.262 1.00 93.12 259 LEU A O 1
ATOM 1908 N N . PRO A 1 260 ? 4.138 -10.158 -3.191 1.00 89.81 260 PRO A N 1
ATOM 1909 C CA . PRO A 1 260 ? 4.874 -11.385 -3.391 1.00 89.81 260 PRO A CA 1
ATOM 1910 C C . PRO A 1 260 ? 4.087 -12.332 -4.295 1.00 89.81 260 PRO A C 1
ATOM 1912 O O . PRO A 1 260 ? 2.857 -12.293 -4.310 1.00 89.81 260 PRO A O 1
ATOM 1915 N N . GLU A 1 261 ? 4.790 -13.202 -5.019 1.00 81.38 261 GLU A N 1
ATOM 1916 C CA . GLU A 1 261 ? 4.142 -14.353 -5.654 1.00 81.38 261 GLU A CA 1
ATOM 1917 C C . GLU A 1 261 ? 3.481 -15.215 -4.571 1.00 81.38 261 GLU A C 1
ATOM 1919 O O . GLU A 1 261 ? 4.078 -15.438 -3.511 1.00 81.38 261 GLU A O 1
ATOM 1924 N N . ASP A 1 262 ? 2.244 -15.654 -4.815 1.00 65.25 262 ASP A N 1
ATOM 1925 C CA . ASP A 1 262 ? 1.463 -16.453 -3.870 1.00 65.25 262 ASP A CA 1
ATOM 1926 C C . ASP A 1 262 ? 2.301 -17.624 -3.320 1.00 65.25 262 ASP A C 1
ATOM 1928 O O . ASP A 1 262 ? 2.760 -18.497 -4.055 1.00 65.25 262 ASP A O 1
ATOM 1932 N N . GLY A 1 263 ? 2.524 -17.625 -2.002 1.00 51.66 263 GLY A N 1
ATOM 1933 C CA . GLY A 1 263 ? 3.382 -18.615 -1.335 1.00 51.66 263 GLY A CA 1
ATOM 1934 C C . GLY A 1 263 ? 3.598 -18.407 0.169 1.00 51.66 263 GLY A C 1
ATOM 1935 O O . GLY A 1 263 ? 4.426 -19.086 0.776 1.00 51.66 263 GLY A O 1
ATOM 1936 N N . GLY A 1 264 ? 2.886 -17.463 0.797 1.00 55.19 264 GLY A N 1
ATOM 1937 C CA . GLY A 1 264 ? 3.005 -17.147 2.224 1.00 55.19 264 GLY A CA 1
ATOM 1938 C C . GLY A 1 264 ? 1.688 -17.305 2.989 1.00 55.19 264 GLY A C 1
ATOM 1939 O O . GLY A 1 264 ? 0.615 -17.348 2.406 1.00 55.19 264 GLY A O 1
ATOM 1940 N N . ARG A 1 265 ? 1.761 -17.327 4.327 1.00 58.91 265 ARG A N 1
ATOM 1941 C CA . ARG A 1 265 ? 0.583 -17.382 5.228 1.00 58.91 265 ARG A CA 1
ATOM 1942 C C . ARG A 1 265 ? -0.291 -16.125 5.218 1.00 58.91 265 ARG A C 1
ATOM 1944 O O . ARG A 1 265 ? -1.404 -16.135 5.736 1.00 58.91 265 ARG A O 1
ATOM 1951 N N . LEU A 1 266 ? 0.258 -15.019 4.723 1.00 65.44 266 LEU A N 1
ATOM 1952 C CA . LEU A 1 266 ? -0.444 -13.756 4.550 1.00 65.44 266 LEU A CA 1
ATOM 1953 C C . LEU A 1 266 ? -1.097 -13.775 3.175 1.00 65.44 266 LEU A C 1
ATOM 1955 O O . LEU A 1 266 ? -0.380 -13.829 2.178 1.00 65.44 266 LEU A O 1
ATOM 1959 N N . THR A 1 267 ? -2.427 -13.737 3.128 1.00 78.88 267 THR A N 1
ATOM 1960 C CA . THR A 1 267 ? -3.126 -13.704 1.846 1.00 78.88 267 THR A CA 1
ATOM 1961 C C . THR A 1 267 ? -2.878 -12.361 1.167 1.00 78.88 267 THR A C 1
ATOM 1963 O O . THR A 1 267 ? -2.894 -11.304 1.806 1.00 78.88 267 THR A O 1
ATOM 1966 N N . GLU A 1 268 ? -2.657 -12.398 -0.147 1.00 88.38 268 GLU A N 1
ATOM 1967 C CA . GLU A 1 268 ? -2.570 -11.204 -0.992 1.00 88.38 268 GLU A CA 1
ATOM 1968 C C . GLU A 1 268 ? -3.751 -10.255 -0.720 1.00 88.38 268 GLU A C 1
ATOM 1970 O O . GLU A 1 268 ? -3.572 -9.048 -0.553 1.00 88.38 268 GLU A O 1
ATOM 1975 N N . ALA A 1 269 ? -4.953 -10.821 -0.559 1.00 89.56 269 ALA A N 1
ATOM 1976 C CA . ALA A 1 269 ? -6.175 -10.089 -0.259 1.00 89.56 269 ALA A CA 1
ATOM 1977 C C . ALA A 1 269 ? -6.089 -9.275 1.047 1.00 89.56 269 ALA A C 1
ATOM 1979 O O . ALA A 1 269 ? -6.539 -8.131 1.066 1.00 89.56 269 ALA A O 1
ATOM 1980 N N . VAL A 1 270 ? -5.474 -9.796 2.119 1.00 92.19 270 VAL A N 1
ATOM 1981 C CA . VAL A 1 270 ? -5.298 -9.046 3.381 1.00 92.19 270 VAL A CA 1
ATOM 1982 C C . VAL A 1 270 ? -4.351 -7.862 3.189 1.00 92.19 270 VAL A C 1
ATOM 1984 O O . VAL A 1 270 ? -4.612 -6.777 3.712 1.00 92.19 270 VAL A O 1
ATOM 1987 N N . ILE A 1 271 ? -3.280 -8.026 2.405 1.00 93.75 271 ILE A N 1
ATOM 1988 C CA . ILE A 1 271 ? -2.371 -6.918 2.076 1.00 93.75 271 ILE A CA 1
ATOM 1989 C C . ILE A 1 271 ? -3.134 -5.833 1.318 1.00 93.75 271 ILE A C 1
ATOM 1991 O O . ILE A 1 271 ? -3.100 -4.669 1.720 1.00 93.75 271 ILE A O 1
ATOM 1995 N N . VAL A 1 272 ? -3.856 -6.216 0.262 1.00 93.50 272 VAL A N 1
ATOM 1996 C CA . VAL A 1 272 ? -4.656 -5.294 -0.552 1.00 93.50 272 VAL A CA 1
ATOM 1997 C C . VAL A 1 272 ? -5.701 -4.581 0.311 1.00 93.50 272 VAL A C 1
ATOM 1999 O O . VAL A 1 272 ? -5.805 -3.357 0.259 1.00 9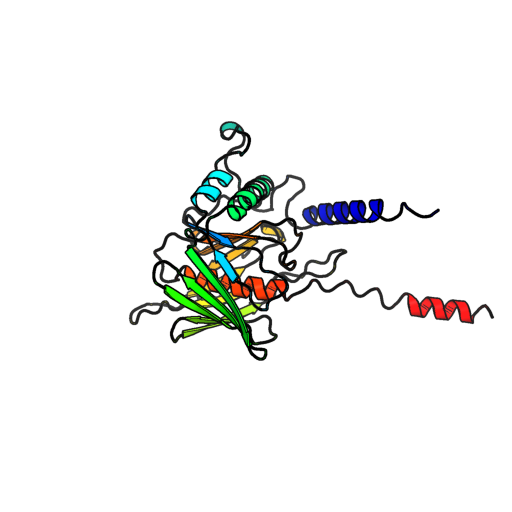3.50 272 VAL A O 1
ATOM 2002 N N . ALA A 1 273 ? -6.432 -5.314 1.154 1.00 93.81 273 ALA A N 1
ATOM 2003 C CA . ALA A 1 273 ? -7.461 -4.752 2.022 1.00 93.81 273 ALA A CA 1
ATOM 2004 C C . ALA A 1 273 ? -6.883 -3.765 3.049 1.00 93.81 273 ALA A C 1
ATOM 2006 O O . ALA A 1 273 ? -7.411 -2.664 3.212 1.00 93.81 273 ALA A O 1
ATOM 2007 N N . SER A 1 274 ? -5.760 -4.117 3.687 1.00 95.50 274 SER A N 1
ATOM 2008 C CA . SER A 1 274 ? -5.059 -3.213 4.607 1.00 95.50 274 SER A CA 1
ATOM 2009 C C . SER A 1 274 ? -4.582 -1.939 3.897 1.00 95.50 274 SER A C 1
ATOM 2011 O O . SER A 1 274 ? -4.762 -0.835 4.401 1.00 95.50 274 SER A O 1
ATOM 2013 N N . LEU A 1 275 ? -4.057 -2.039 2.673 1.00 95.00 275 LEU A N 1
ATOM 2014 C CA . LEU A 1 275 ? -3.680 -0.847 1.918 1.00 95.00 275 LEU A CA 1
ATOM 2015 C C . LEU A 1 275 ? -4.896 0.046 1.633 1.00 95.00 275 LEU A C 1
ATOM 2017 O O . LEU A 1 275 ? -4.806 1.261 1.783 1.00 95.00 275 LEU A O 1
ATOM 2021 N N . LEU A 1 276 ? -6.027 -0.529 1.217 1.00 92.38 276 LEU A N 1
ATOM 2022 C CA . LEU A 1 276 ? -7.229 0.244 0.896 1.00 92.38 276 LEU A CA 1
ATOM 2023 C C . LEU A 1 276 ? -7.773 0.994 2.119 1.00 92.38 276 LEU A C 1
ATOM 2025 O O . LEU A 1 276 ? -8.097 2.176 1.992 1.00 92.38 276 LEU A O 1
ATOM 2029 N N . GLY A 1 277 ? -7.816 0.345 3.288 1.00 91.88 277 GLY A N 1
ATOM 2030 C CA . GLY A 1 277 ? -8.197 0.992 4.547 1.00 91.88 277 GLY A CA 1
ATOM 2031 C C . GLY A 1 277 ? -7.229 2.110 4.948 1.00 91.88 277 GLY A C 1
ATOM 2032 O O . GLY A 1 277 ? -7.656 3.220 5.263 1.00 91.88 277 GLY A O 1
ATOM 2033 N N . LEU A 1 278 ? -5.920 1.866 4.829 1.00 93.19 278 LEU A N 1
ATOM 2034 C CA . LEU A 1 278 ? -4.889 2.885 5.049 1.00 93.19 278 LEU A CA 1
ATOM 2035 C C . LEU A 1 278 ? -5.070 4.092 4.123 1.00 93.19 278 LEU A C 1
ATOM 2037 O O . LEU A 1 278 ? -5.034 5.230 4.585 1.00 93.19 278 LEU A O 1
ATOM 2041 N N . LEU A 1 279 ? -5.258 3.869 2.819 1.00 89.56 279 LEU A N 1
ATOM 2042 C CA . LEU A 1 279 ? -5.398 4.954 1.846 1.00 89.56 279 LEU A CA 1
ATOM 2043 C C . LEU A 1 279 ? -6.648 5.783 2.115 1.00 89.56 279 LEU A C 1
ATOM 2045 O O . LEU A 1 279 ? -6.597 7.004 1.982 1.00 89.56 279 LEU A O 1
ATOM 2049 N N . TRP A 1 280 ? -7.738 5.140 2.529 1.00 86.88 280 TRP A N 1
ATOM 2050 C CA . TRP A 1 280 ? -8.949 5.831 2.950 1.00 86.88 280 TRP A CA 1
ATOM 2051 C C . TRP A 1 280 ? -8.680 6.773 4.127 1.00 86.88 280 TRP A C 1
ATOM 2053 O O . TRP A 1 280 ? -8.993 7.962 4.060 1.00 86.88 280 TRP A O 1
ATOM 2063 N N . ARG A 1 281 ? -8.032 6.268 5.184 1.00 88.19 281 ARG A N 1
ATOM 2064 C CA . ARG A 1 281 ? -7.710 7.054 6.383 1.00 88.19 281 ARG A CA 1
ATOM 2065 C C . ARG A 1 281 ? -6.747 8.200 6.084 1.00 88.19 281 ARG A C 1
ATOM 2067 O O . ARG A 1 281 ? -7.026 9.337 6.445 1.00 88.19 281 ARG A O 1
ATOM 2074 N N . VAL A 1 282 ? -5.673 7.943 5.339 1.00 86.12 282 VAL A N 1
ATOM 2075 C CA . VAL A 1 282 ? -4.697 8.977 4.941 1.00 86.12 282 VAL A CA 1
ATOM 2076 C C . VAL A 1 282 ? -5.340 10.078 4.089 1.00 86.12 282 VAL A C 1
ATOM 2078 O O . VAL A 1 282 ? -4.968 11.244 4.210 1.00 86.12 282 VAL A O 1
ATOM 2081 N N . ARG A 1 283 ? -6.320 9.739 3.246 1.00 81.75 283 ARG A N 1
ATOM 2082 C CA . ARG A 1 283 ? -7.080 10.717 2.449 1.00 81.75 283 ARG A CA 1
ATOM 2083 C C . ARG A 1 283 ? -8.086 11.510 3.286 1.00 81.75 283 ARG A C 1
ATOM 2085 O O . ARG A 1 283 ? -8.315 12.683 3.005 1.00 81.75 283 ARG A O 1
ATOM 2092 N N . ALA A 1 284 ? -8.648 10.903 4.330 1.00 79.38 284 ALA A N 1
ATOM 2093 C CA . ALA A 1 284 ? -9.497 11.594 5.300 1.00 79.38 284 ALA A CA 1
ATOM 2094 C C . ALA A 1 284 ? -8.702 12.554 6.208 1.00 79.38 284 ALA A C 1
ATOM 2096 O O . ALA A 1 284 ? -9.238 13.578 6.637 1.00 79.38 284 ALA A O 1
ATOM 2097 N N . MET A 1 285 ? -7.413 12.278 6.444 1.00 77.25 285 MET A N 1
ATOM 2098 C CA . MET A 1 285 ? -6.454 13.198 7.068 1.00 77.25 285 MET A CA 1
ATOM 2099 C C . MET A 1 285 ? -6.135 14.354 6.100 1.00 77.25 285 MET A C 1
ATOM 2101 O O . MET A 1 285 ? -5.065 14.421 5.495 1.00 77.25 285 MET A O 1
ATOM 2105 N N . GLN A 1 286 ? -7.093 15.261 5.890 1.00 66.19 286 GLN A N 1
ATOM 2106 C CA . GLN A 1 286 ? -6.897 16.448 5.056 1.00 66.19 286 GLN A CA 1
ATOM 2107 C C . GLN A 1 286 ? -5.709 17.279 5.562 1.00 66.19 286 GLN A C 1
ATOM 2109 O O . GLN A 1 286 ? -5.468 17.380 6.768 1.00 66.19 286 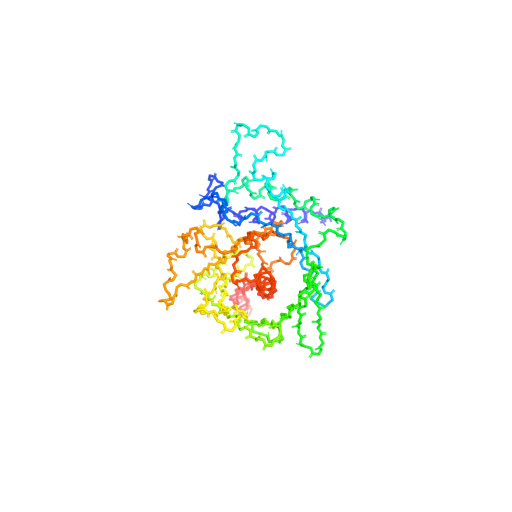GLN A O 1
ATOM 2114 N N . VAL A 1 287 ? -4.995 17.931 4.639 1.00 60.47 287 VAL A N 1
ATOM 2115 C CA . VAL A 1 287 ? -3.944 18.892 4.993 1.00 60.47 287 VAL A CA 1
ATOM 2116 C C . VAL A 1 287 ? -4.589 20.020 5.791 1.00 60.47 287 VAL A C 1
ATOM 2118 O O . VAL A 1 287 ? -5.396 20.781 5.254 1.00 60.47 287 VAL A O 1
ATOM 2121 N N . LYS A 1 288 ? -4.251 20.130 7.081 1.00 57.84 288 LYS A N 1
ATOM 2122 C CA . LYS A 1 288 ? -4.759 21.222 7.917 1.00 57.84 288 LYS A CA 1
ATOM 2123 C C . LYS A 1 288 ? -4.159 22.523 7.380 1.00 57.84 288 LYS A C 1
ATOM 2125 O O . LYS A 1 288 ? -2.930 22.657 7.431 1.00 57.84 288 LYS A O 1
ATOM 2130 N N . PRO A 1 289 ? -4.971 23.466 6.862 1.00 50.19 289 PRO A N 1
ATOM 2131 C CA . PRO A 1 289 ? -4.448 24.732 6.379 1.00 50.19 289 PRO A CA 1
ATOM 2132 C C . PRO A 1 289 ? -3.733 25.434 7.529 1.00 50.19 289 PRO A C 1
ATOM 2134 O O . PRO A 1 289 ? -4.169 25.358 8.682 1.00 50.19 289 PRO A O 1
ATOM 2137 N N . LEU A 1 290 ? -2.618 26.099 7.221 1.00 49.75 290 LEU A N 1
ATOM 2138 C CA . LEU A 1 290 ? -1.908 26.896 8.212 1.00 49.75 290 LEU A CA 1
ATOM 2139 C C . LEU A 1 290 ? -2.923 27.887 8.791 1.00 49.75 290 LEU A C 1
ATOM 2141 O O . LEU A 1 290 ? -3.509 28.661 8.032 1.00 49.75 290 LEU A O 1
ATOM 2145 N N . ALA A 1 291 ? -3.181 27.824 10.101 1.00 48.94 291 ALA A N 1
ATOM 2146 C CA . ALA A 1 291 ? -4.071 28.778 10.744 1.00 48.94 291 ALA A CA 1
ATOM 2147 C C . ALA A 1 291 ? -3.542 30.171 10.398 1.00 48.94 291 ALA A C 1
ATOM 2149 O O . ALA A 1 291 ? -2.436 30.531 10.812 1.00 48.94 291 ALA A O 1
ATOM 2150 N N . ALA A 1 292 ? -4.282 30.910 9.564 1.00 45.41 292 ALA A N 1
ATOM 2151 C CA . ALA A 1 292 ? -3.923 32.269 9.204 1.00 45.41 292 ALA A CA 1
ATOM 2152 C C . ALA A 1 292 ? -3.678 33.000 10.517 1.00 45.41 292 AL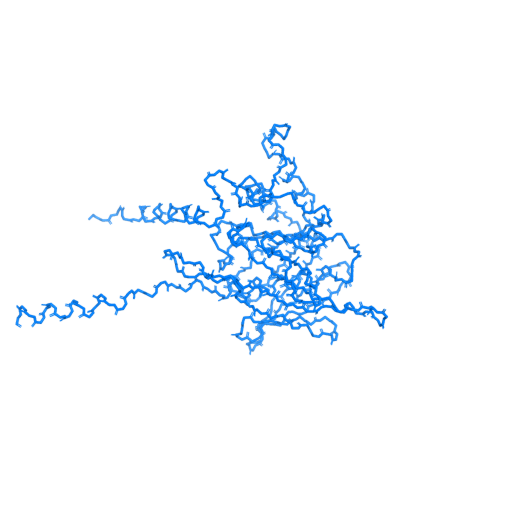A A C 1
ATOM 2154 O O . ALA A 1 292 ? -4.554 32.991 11.381 1.00 45.41 292 ALA A O 1
ATOM 2155 N N . ALA A 1 293 ? -2.459 33.517 10.692 1.00 41.44 293 ALA A N 1
ATOM 2156 C CA . ALA A 1 293 ? -2.000 34.112 11.932 1.00 41.44 293 ALA A CA 1
ATOM 2157 C C . ALA A 1 293 ? -3.111 34.983 12.533 1.00 41.44 293 ALA A C 1
ATOM 2159 O O . ALA A 1 293 ? -3.392 36.081 12.044 1.00 41.44 293 ALA A O 1
ATOM 2160 N N . ALA A 1 294 ? -3.733 34.491 13.606 1.00 41.53 294 ALA A N 1
ATOM 2161 C CA . ALA A 1 294 ? -4.764 35.178 14.376 1.00 41.53 294 ALA A CA 1
ATOM 2162 C C . ALA A 1 294 ? -4.167 36.339 15.200 1.00 41.53 294 ALA A C 1
ATOM 2164 O O . ALA A 1 294 ? -4.567 36.599 16.330 1.00 41.53 294 ALA A O 1
ATOM 2165 N N . SER A 1 295 ? -3.194 37.042 14.618 1.00 41.06 295 SER A N 1
ATOM 2166 C CA . SER A 1 295 ? -2.448 38.145 15.214 1.00 41.06 295 SER A CA 1
ATOM 2167 C C . SER A 1 295 ? -2.402 39.385 14.314 1.00 41.06 295 SER A C 1
ATOM 2169 O O . SER A 1 295 ? -1.890 40.408 14.748 1.00 41.06 295 SER A O 1
ATOM 2171 N N . ALA A 1 296 ? -2.962 39.357 13.094 1.00 41.16 296 ALA A N 1
ATOM 2172 C CA . ALA A 1 296 ? -2.934 40.518 12.191 1.00 41.16 296 ALA A CA 1
ATOM 2173 C C . ALA A 1 296 ? -4.199 41.408 12.233 1.00 41.16 296 ALA A C 1
ATOM 2175 O O . ALA A 1 296 ? -4.162 42.546 11.759 1.00 41.16 296 ALA A O 1
ATOM 2176 N N . GLU A 1 297 ? -5.317 40.943 12.805 1.00 39.75 297 GLU A N 1
ATOM 2177 C CA . GLU A 1 297 ? -6.538 41.765 12.923 1.00 39.75 297 GLU A CA 1
ATOM 2178 C C . GLU A 1 297 ? -6.631 42.559 14.232 1.00 39.75 297 GLU A C 1
ATOM 2180 O O . GLU A 1 297 ? -7.241 43.633 14.263 1.00 39.75 297 GLU A O 1
ATOM 2185 N N . THR A 1 298 ? -5.980 42.101 15.303 1.00 38.19 298 THR A N 1
ATOM 2186 C CA . THR A 1 298 ? -5.993 42.809 16.593 1.00 38.19 298 THR A CA 1
ATOM 2187 C C . THR A 1 298 ? -5.104 44.057 16.565 1.00 38.19 298 THR A C 1
ATOM 2189 O O . THR A 1 298 ? -5.414 45.056 17.214 1.00 38.19 298 THR A O 1
ATOM 2192 N N . GLU A 1 299 ? -4.049 44.063 15.744 1.00 39.31 299 GLU A N 1
ATOM 2193 C CA . GLU A 1 299 ? -3.139 45.209 15.622 1.00 39.31 299 GLU A CA 1
ATOM 2194 C C . GLU A 1 299 ? -3.722 46.344 14.758 1.00 39.31 299 GLU A C 1
ATOM 2196 O O . GLU A 1 299 ? -3.568 47.524 15.083 1.00 39.31 299 GLU A O 1
ATOM 2201 N N . LYS A 1 300 ? -4.513 46.018 13.723 1.00 41.12 300 LYS A N 1
ATOM 2202 C CA . LYS A 1 300 ? -5.161 47.032 12.867 1.00 41.12 300 LYS A CA 1
ATOM 2203 C C . LYS A 1 300 ? -6.279 47.803 13.576 1.00 41.12 300 LYS A C 1
ATOM 2205 O O . LYS A 1 300 ? -6.486 48.978 13.277 1.00 41.12 300 LYS A O 1
ATOM 2210 N N . LYS A 1 301 ? -6.959 47.195 14.557 1.00 42.75 301 LYS A N 1
ATOM 2211 C CA . LYS A 1 301 ? -7.946 47.902 15.400 1.00 42.75 301 LYS A CA 1
ATOM 2212 C C . LYS A 1 301 ? -7.304 48.790 16.475 1.00 42.75 301 LYS A C 1
ATOM 2214 O O . LYS A 1 301 ? -7.951 49.726 16.936 1.00 42.75 301 LYS A O 1
ATOM 2219 N N . SER A 1 302 ? -6.047 48.538 16.847 1.00 45.53 302 SER A N 1
ATOM 2220 C CA . SER A 1 302 ? -5.314 49.344 17.836 1.00 45.53 302 SER A CA 1
ATOM 2221 C C . SER A 1 302 ? -4.796 50.663 17.243 1.00 45.53 302 SER A C 1
ATOM 2223 O O . SER A 1 302 ? -4.879 51.711 17.884 1.00 45.53 302 SER A O 1
ATOM 2225 N N . ILE A 1 303 ? -4.345 50.652 15.984 1.00 47.59 303 ILE A N 1
ATOM 2226 C CA . ILE A 1 303 ? -3.753 51.837 15.336 1.00 47.59 303 ILE A CA 1
ATOM 2227 C C . ILE A 1 303 ? -4.819 52.876 14.945 1.00 47.59 303 ILE A C 1
ATOM 2229 O O . ILE A 1 303 ? -4.598 54.074 15.112 1.00 47.59 303 ILE A O 1
ATOM 2233 N N . LEU A 1 304 ? -6.012 52.446 14.517 1.00 47.91 304 LEU A N 1
ATOM 2234 C CA . LEU A 1 304 ? -7.102 53.364 14.144 1.00 47.91 304 LEU A CA 1
ATOM 2235 C C . LEU A 1 304 ? -7.783 54.058 15.338 1.00 47.91 304 LEU A C 1
ATOM 2237 O O . LEU A 1 304 ? -8.462 55.059 15.141 1.00 47.91 304 LEU A O 1
ATOM 2241 N N . ARG A 1 305 ? -7.575 53.581 16.574 1.00 46.22 305 ARG A N 1
ATOM 2242 C CA . ARG A 1 305 ? -8.076 54.229 17.803 1.00 46.22 305 ARG A CA 1
ATOM 2243 C C . ARG A 1 305 ? -7.119 55.259 18.411 1.00 46.22 305 ARG A C 1
ATOM 2245 O O . ARG A 1 305 ? -7.453 55.859 19.423 1.00 46.22 305 ARG A O 1
ATOM 2252 N N . ARG A 1 306 ? -5.931 55.452 17.830 1.00 47.47 306 ARG A N 1
ATOM 2253 C CA . ARG A 1 306 ? -4.955 56.466 18.273 1.00 47.47 306 ARG A CA 1
ATOM 2254 C C . ARG A 1 306 ? -4.878 57.689 17.356 1.00 47.47 306 ARG A C 1
ATOM 2256 O O . ARG A 1 306 ? -4.057 58.564 17.606 1.00 47.47 306 ARG A O 1
ATOM 2263 N N . LEU A 1 307 ? -5.703 57.749 16.311 1.00 45.44 307 LEU A N 1
ATOM 2264 C CA . LEU A 1 307 ? -5.692 58.833 15.320 1.00 45.44 307 LEU A CA 1
ATOM 2265 C C . LEU A 1 307 ? -7.046 59.540 15.138 1.00 45.44 307 LEU A C 1
ATOM 2267 O O . LEU A 1 307 ? -7.150 60.394 14.263 1.00 45.44 307 LEU A O 1
ATOM 2271 N N . PHE A 1 308 ? -8.039 59.240 15.979 1.00 45.47 308 PHE A N 1
ATOM 2272 C CA . PHE A 1 308 ? -9.281 60.007 16.110 1.00 45.47 308 PHE A CA 1
ATOM 2273 C C . PHE A 1 308 ? -9.694 60.086 17.576 1.00 45.47 308 PHE A C 1
ATOM 2275 O O . PHE A 1 308 ? -9.658 59.023 18.239 1.00 45.47 308 PHE A O 1
#

Radius of gyration: 21.79 Å; Cα contacts (8 Å, |Δi|>4): 572; chains: 1; bounding box: 48×86×47 Å

pLDDT: mean 73.35, std 18.57, range [30.48, 96.38]

Nearest PDB structures (foldseek):
  6szw-assembly1_C  TM=2.481E-01  e=8.304E+00  Homo sapiens